Protein AF-A0AAV5SIA6-F1 (afdb_monomer_lite)

Radius of gyration: 24.52 Å; chains: 1; bounding box: 60×32×80 Å

Sequence (184 aa):
MIHGHAHYCIMLAVCFSFRYYVMLNQPPSIRFTIAAVIVIYLPTAIIFYLFSQTPIFDPAIAREILDPDGASHMFPSDVIVTGVVNIFDPYCFPGLIWICAPCVPCYMVIQFVGRLMYRSLAANISHMSDKTRSIHREILQGLICQACLPAFYSFGITLYIIRENIKQGSRETVCREKKFSNTF

Organism: NCBI:txid358040

Foldseek 3Di:
DLLVVLLVLQVLLVVLVQLLCVLVDPRDDPVVVVVVVCVSCVVSVVLVVLLVPPDWDDQVVLVVVVCPDPPPPPPDPPDRDTDDPDCPPPSNVVSVCSSPVRLVVSLVSLVVSLVVLVVSLVVCVPPDDPVVSVVSVVVSVVSVVVSVVSVVVVVVVVVVVVVVVVVVVVVVVVVVVVVVVVVD

Structure (mmCIF, N/CA/C/O backbone):
data_AF-A0AAV5SIA6-F1
#
_entry.id   AF-A0AAV5SIA6-F1
#
loop_
_atom_site.group_PDB
_atom_site.id
_atom_site.type_symbol
_atom_site.label_atom_id
_atom_site.label_alt_id
_atom_site.label_comp_id
_atom_site.label_asym_id
_atom_site.label_entity_id
_atom_site.label_seq_id
_atom_site.pdbx_PDB_ins_code
_atom_site.Cartn_x
_atom_site.Cartn_y
_atom_site.Cartn_z
_atom_site.occupancy
_atom_site.B_iso_or_equiv
_atom_site.auth_seq_id
_atom_site.auth_comp_id
_atom_site.auth_asym_id
_atom_site.auth_atom_id
_atom_site.pdbx_PDB_model_num
ATOM 1 N N . MET A 1 1 ? 13.355 2.106 -2.780 1.00 53.09 1 MET A N 1
ATOM 2 C CA . MET A 1 1 ? 12.402 2.908 -1.968 1.00 53.09 1 MET A CA 1
ATOM 3 C C . MET A 1 1 ? 10.921 2.616 -2.261 1.00 53.09 1 MET A C 1
ATOM 5 O O . MET A 1 1 ? 10.112 2.769 -1.357 1.00 53.09 1 MET A O 1
ATOM 9 N N . ILE A 1 2 ? 10.544 2.134 -3.456 1.00 65.00 2 ILE A N 1
ATOM 10 C CA . ILE A 1 2 ? 9.129 1.927 -3.844 1.00 65.00 2 ILE A CA 1
ATOM 11 C C . ILE A 1 2 ? 8.466 0.710 -3.149 1.00 65.00 2 ILE A C 1
ATOM 13 O O . ILE A 1 2 ? 7.281 0.756 -2.831 1.00 65.00 2 ILE A O 1
ATOM 17 N N . HIS A 1 3 ? 9.216 -0.346 -2.800 1.00 69.19 3 HIS A N 1
ATOM 18 C CA . HIS A 1 3 ? 8.679 -1.476 -2.013 1.00 69.19 3 HIS A CA 1
ATOM 19 C C . HIS A 1 3 ? 8.163 -1.089 -0.626 1.00 69.19 3 HIS A C 1
ATOM 21 O O . HIS A 1 3 ? 7.116 -1.576 -0.203 1.00 69.19 3 HIS A O 1
ATOM 27 N N . GLY A 1 4 ? 8.870 -0.191 0.069 1.00 73.06 4 GLY A N 1
ATOM 28 C CA . GLY A 1 4 ? 8.447 0.278 1.389 1.00 73.06 4 GLY A CA 1
ATOM 29 C C . GLY A 1 4 ? 7.090 0.981 1.336 1.00 73.06 4 GLY A C 1
ATOM 30 O O . GLY A 1 4 ? 6.285 0.834 2.249 1.00 73.06 4 GLY A O 1
ATOM 31 N N . HIS A 1 5 ? 6.799 1.667 0.230 1.00 77.00 5 HIS A N 1
ATOM 32 C CA . HIS A 1 5 ? 5.525 2.344 0.024 1.00 77.00 5 HIS A CA 1
ATOM 33 C C . HIS A 1 5 ? 4.352 1.363 -0.119 1.00 77.00 5 HIS A C 1
ATOM 35 O O . HIS A 1 5 ? 3.308 1.557 0.502 1.00 77.00 5 HIS A O 1
ATOM 41 N N . ALA A 1 6 ? 4.521 0.285 -0.890 1.00 81.31 6 ALA A N 1
ATOM 42 C CA . ALA A 1 6 ? 3.485 -0.739 -1.039 1.00 81.31 6 ALA A CA 1
ATOM 43 C C . ALA A 1 6 ? 3.185 -1.433 0.298 1.00 81.31 6 ALA A C 1
ATOM 45 O O . ALA A 1 6 ? 2.025 -1.548 0.697 1.00 81.31 6 ALA A O 1
ATOM 46 N N . HIS A 1 7 ? 4.233 -1.801 1.041 1.00 85.06 7 HIS A N 1
ATOM 47 C CA . HIS A 1 7 ? 4.083 -2.393 2.368 1.00 85.06 7 HIS A CA 1
ATOM 48 C C . HIS A 1 7 ? 3.411 -1.431 3.360 1.00 85.06 7 HIS A C 1
ATOM 50 O O . HIS A 1 7 ? 2.508 -1.827 4.097 1.00 85.06 7 HIS A O 1
ATOM 56 N N . TYR A 1 8 ? 3.781 -0.148 3.329 1.00 84.31 8 TYR A N 1
ATOM 57 C CA . TYR A 1 8 ? 3.132 0.892 4.124 1.00 84.31 8 TYR A CA 1
ATOM 58 C C . TYR A 1 8 ? 1.630 0.990 3.825 1.00 84.31 8 TYR A C 1
ATOM 60 O O . TYR A 1 8 ? 0.831 1.036 4.757 1.00 84.31 8 TYR A O 1
ATOM 68 N N . CYS A 1 9 ? 1.224 0.952 2.551 1.00 82.38 9 CYS A N 1
ATOM 69 C CA . CYS A 1 9 ? -0.189 1.013 2.164 1.00 82.38 9 CYS A CA 1
ATOM 70 C C . CYS A 1 9 ? -0.991 -0.190 2.685 1.00 82.38 9 CYS A C 1
ATOM 72 O O . CYS A 1 9 ? -2.104 -0.018 3.184 1.00 82.38 9 CYS A O 1
ATOM 74 N N . ILE A 1 10 ? -0.415 -1.393 2.617 1.00 87.50 10 ILE A N 1
ATOM 75 C CA . ILE A 1 10 ? -1.028 -2.617 3.153 1.00 87.50 10 ILE A CA 1
ATOM 76 C C . ILE A 1 10 ? -1.177 -2.511 4.674 1.00 87.50 10 ILE A C 1
ATOM 78 O O . ILE A 1 10 ? -2.266 -2.728 5.205 1.00 87.50 10 ILE A O 1
ATOM 82 N N . MET A 1 11 ? -0.111 -2.121 5.379 1.00 86.62 11 MET A N 1
ATOM 83 C CA . MET A 1 11 ? -0.133 -1.964 6.836 1.00 86.62 11 MET A CA 1
ATOM 84 C C . MET A 1 11 ? -1.131 -0.895 7.281 1.00 86.62 11 MET A C 1
ATOM 86 O O . MET A 1 11 ? -1.841 -1.094 8.267 1.00 86.62 11 MET A O 1
ATOM 90 N N . LEU A 1 12 ? -1.248 0.204 6.532 1.00 84.88 12 LEU A N 1
ATOM 91 C CA . LEU A 1 12 ? -2.255 1.229 6.778 1.00 84.88 12 LEU A CA 1
ATOM 92 C C . LEU A 1 12 ? -3.670 0.643 6.654 1.00 84.88 12 LEU A C 1
ATOM 94 O O . LEU A 1 12 ? -4.468 0.781 7.579 1.00 84.88 12 LEU A O 1
ATOM 98 N N . ALA A 1 13 ? -3.970 -0.066 5.560 1.00 86.19 13 ALA A N 1
ATOM 99 C CA . ALA A 1 13 ? -5.274 -0.696 5.337 1.00 86.19 13 ALA A CA 1
ATOM 100 C C . ALA A 1 13 ? -5.639 -1.696 6.449 1.00 86.19 13 ALA A C 1
ATOM 102 O O . ALA A 1 13 ? -6.773 -1.703 6.944 1.00 86.19 13 ALA A O 1
ATOM 103 N N . VAL A 1 14 ? -4.669 -2.495 6.898 1.00 87.69 14 VAL A N 1
ATOM 104 C CA . VAL A 1 14 ? -4.841 -3.427 8.019 1.00 87.69 14 VAL A CA 1
ATOM 105 C C . VAL A 1 14 ? -5.080 -2.675 9.326 1.00 87.69 14 VAL A C 1
ATOM 107 O O . VAL A 1 14 ? -5.981 -3.045 10.074 1.00 87.69 14 VAL A O 1
ATOM 110 N N . CYS A 1 15 ? -4.349 -1.592 9.596 1.00 84.62 15 CYS A N 1
ATOM 111 C CA . CYS A 1 15 ? -4.543 -0.783 10.801 1.00 84.62 15 CYS A CA 1
ATOM 112 C C . CYS A 1 15 ? -5.940 -0.153 10.858 1.00 84.62 15 CYS A C 1
ATOM 114 O O . CYS A 1 15 ? -6.574 -0.169 11.914 1.00 84.62 15 CYS A O 1
ATOM 116 N N . PHE A 1 16 ? -6.443 0.360 9.731 1.00 81.31 16 PHE A N 1
ATOM 117 C CA . PHE A 1 16 ? -7.819 0.850 9.617 1.00 81.31 16 PHE A CA 1
ATOM 118 C C . PHE A 1 16 ? -8.833 -0.260 9.900 1.00 81.31 16 PHE A C 1
ATOM 120 O O . PHE A 1 16 ? -9.742 -0.076 10.709 1.00 81.31 16 PHE A O 1
ATOM 127 N N . SER A 1 17 ? -8.645 -1.429 9.287 1.00 86.38 17 SER A N 1
ATOM 128 C CA . SER A 1 17 ? -9.535 -2.583 9.455 1.00 86.38 17 SER A CA 1
ATOM 129 C C . SER A 1 17 ? -9.546 -3.095 10.898 1.00 86.38 17 SER A C 1
ATOM 131 O O . SER A 1 17 ? -10.609 -3.328 11.471 1.00 86.38 17 SER A O 1
ATOM 133 N N . PHE A 1 18 ? -8.373 -3.193 11.525 1.00 85.75 18 PHE A N 1
ATOM 134 C CA . PHE A 1 18 ? -8.219 -3.590 12.922 1.00 85.75 18 PHE A CA 1
ATOM 135 C C . PHE A 1 18 ? -8.875 -2.589 13.878 1.00 85.75 18 PHE A C 1
ATOM 137 O O . PHE A 1 18 ? -9.586 -2.984 14.800 1.00 85.75 18 PHE A O 1
ATOM 144 N N . ARG A 1 19 ? -8.689 -1.283 13.654 1.00 82.06 19 ARG A N 1
ATOM 145 C CA . ARG A 1 19 ? -9.329 -0.247 14.480 1.00 82.06 19 ARG A CA 1
ATOM 146 C C . ARG A 1 19 ? -10.843 -0.267 14.349 1.00 82.06 19 ARG A C 1
ATOM 148 O O . ARG A 1 19 ? -11.527 -0.167 15.363 1.00 82.06 19 ARG A O 1
ATOM 155 N N . TYR A 1 20 ? -11.356 -0.434 13.134 1.00 82.38 20 TYR A N 1
ATOM 156 C CA . TYR A 1 20 ? -12.787 -0.604 12.917 1.00 82.38 20 TYR A CA 1
ATOM 157 C C . TYR A 1 20 ? -13.326 -1.843 13.645 1.00 82.38 20 TYR A C 1
ATOM 159 O O . TYR A 1 20 ? -14.355 -1.757 14.310 1.00 82.38 20 TYR A O 1
ATOM 167 N N . TYR A 1 21 ? -12.596 -2.962 13.605 1.00 84.88 21 TYR A N 1
ATOM 168 C CA . TYR A 1 21 ? -12.960 -4.176 14.334 1.00 84.88 21 TYR A CA 1
ATOM 169 C C . TYR A 1 21 ? -13.041 -3.946 15.850 1.00 84.88 21 TYR A C 1
ATOM 171 O O . TYR A 1 21 ? -14.042 -4.303 16.461 1.00 84.88 21 TYR A O 1
ATOM 179 N N . VAL A 1 22 ? -12.033 -3.306 16.453 1.00 82.19 22 VAL A N 1
ATOM 180 C CA . VAL A 1 22 ? -12.000 -3.018 17.903 1.00 82.19 22 VAL A CA 1
ATOM 181 C C . VAL A 1 22 ? -13.085 -2.021 18.330 1.00 82.19 22 VAL A C 1
ATOM 183 O O . VAL A 1 22 ? -13.516 -2.033 19.478 1.00 82.19 22 VAL A O 1
ATOM 186 N N . MET A 1 23 ? -13.555 -1.154 17.429 1.00 77.06 23 MET A N 1
ATOM 187 C CA . MET A 1 23 ? -14.679 -0.258 17.725 1.00 77.06 23 MET A CA 1
ATOM 188 C C . MET A 1 23 ? -16.031 -0.979 17.801 1.00 77.06 23 MET A C 1
ATOM 190 O O . MET A 1 23 ? -16.944 -0.464 18.442 1.00 77.06 23 MET A O 1
ATOM 194 N N . LEU A 1 24 ? -16.176 -2.129 17.138 1.00 78.69 24 LEU A N 1
ATOM 195 C CA . LEU A 1 24 ? -17.424 -2.898 17.103 1.00 78.69 24 LEU A CA 1
ATOM 196 C C . LEU A 1 24 ? -17.408 -4.111 18.036 1.00 78.69 24 LEU A C 1
ATOM 198 O O . LEU A 1 24 ? -18.447 -4.486 18.569 1.00 78.69 24 LEU A O 1
ATOM 202 N N . ASN A 1 25 ? -16.240 -4.719 18.228 1.00 79.31 25 ASN A N 1
ATOM 203 C CA . ASN A 1 25 ? -16.057 -5.973 18.948 1.00 79.31 25 ASN A CA 1
ATOM 204 C C . ASN A 1 25 ? -15.009 -5.824 20.055 1.00 79.31 25 ASN A C 1
ATOM 206 O O . ASN A 1 25 ? -14.169 -4.926 20.033 1.00 79.31 25 ASN A O 1
ATOM 210 N N . GLN A 1 26 ? -15.008 -6.760 21.005 1.00 78.06 26 GLN A N 1
ATOM 211 C CA . GLN A 1 26 ? -13.937 -6.849 21.998 1.00 78.06 26 GLN A CA 1
ATOM 212 C C . GLN A 1 26 ? -12.569 -7.074 21.321 1.00 78.06 26 GLN A C 1
ATOM 214 O O . GLN A 1 26 ? -12.496 -7.759 20.292 1.00 78.06 26 GLN A O 1
ATOM 219 N N . PRO A 1 27 ? -11.477 -6.504 21.871 1.00 77.75 27 PRO A N 1
ATOM 220 C CA . PRO A 1 27 ? -10.164 -6.575 21.247 1.00 77.75 27 PRO A CA 1
ATOM 221 C C . PRO A 1 27 ? -9.711 -8.035 21.105 1.00 77.75 27 PRO A C 1
ATOM 223 O O . PRO A 1 27 ? -9.831 -8.812 22.057 1.00 77.75 27 PRO A O 1
ATOM 226 N N . PRO A 1 28 ? -9.181 -8.430 19.933 1.00 81.69 28 PRO A N 1
ATOM 227 C CA . PRO A 1 28 ? -8.701 -9.787 19.736 1.00 81.69 28 PRO A CA 1
ATOM 228 C C . PRO A 1 28 ? -7.469 -10.044 20.612 1.00 81.69 28 PRO A C 1
ATOM 230 O O . PRO A 1 28 ? -6.748 -9.122 21.003 1.00 81.69 28 PRO A O 1
ATOM 233 N N . SER A 1 29 ? -7.209 -11.318 20.913 1.00 86.62 29 SER A N 1
ATOM 234 C CA . SER A 1 29 ? -6.054 -11.700 21.730 1.00 86.62 29 SER A CA 1
ATOM 235 C C . SER A 1 29 ? -4.731 -11.209 21.122 1.00 86.62 29 SER A C 1
ATOM 237 O O . SER A 1 29 ? -4.532 -11.256 19.907 1.00 86.62 29 SER A O 1
ATOM 239 N N . ILE A 1 30 ? -3.786 -10.800 21.976 1.00 85.81 30 ILE A N 1
ATOM 240 C CA . ILE A 1 30 ? -2.457 -10.318 21.553 1.00 85.81 30 ILE A CA 1
ATOM 241 C C . ILE A 1 30 ? -1.738 -11.340 20.662 1.00 85.81 30 ILE A C 1
ATOM 243 O O . ILE A 1 30 ? -1.106 -10.965 19.679 1.00 85.81 30 ILE A O 1
ATOM 247 N N . ARG A 1 31 ? -1.875 -12.637 20.965 1.00 88.38 31 ARG A N 1
ATOM 248 C CA . ARG A 1 31 ? -1.257 -13.721 20.185 1.00 88.38 31 ARG A CA 1
ATOM 249 C C . ARG A 1 31 ? -1.755 -13.737 18.741 1.00 88.38 31 ARG A C 1
ATOM 251 O O . ARG A 1 31 ? -0.950 -13.883 17.827 1.00 88.38 31 ARG A O 1
ATOM 258 N N . PHE A 1 32 ? -3.058 -13.540 18.542 1.00 88.50 32 PHE A N 1
ATOM 259 C CA . PHE A 1 32 ? -3.649 -13.465 17.209 1.00 88.50 32 PHE A CA 1
ATOM 260 C C . PHE A 1 32 ? -3.149 -12.237 16.442 1.00 88.50 32 PHE A C 1
ATOM 262 O O . PHE A 1 32 ? -2.764 -12.354 15.283 1.00 88.50 32 PHE A O 1
ATOM 269 N N . THR A 1 33 ? -3.075 -11.078 17.101 1.00 87.44 33 THR A N 1
ATOM 270 C CA . THR A 1 33 ? -2.556 -9.849 16.484 1.00 87.44 33 THR A CA 1
ATOM 271 C C . THR A 1 33 ? -1.094 -9.998 16.062 1.00 87.44 33 THR A C 1
ATOM 273 O O . THR A 1 33 ? -0.743 -9.629 14.945 1.00 87.44 33 THR A O 1
ATOM 276 N N . ILE A 1 34 ? -0.244 -10.587 16.911 1.00 89.38 34 ILE A N 1
ATOM 277 C CA . ILE A 1 34 ? 1.165 -10.851 16.579 1.00 89.38 34 ILE A CA 1
ATOM 278 C C . ILE A 1 34 ? 1.266 -11.809 15.389 1.00 89.38 34 ILE A C 1
ATOM 280 O O . ILE A 1 34 ? 2.000 -11.529 14.442 1.00 89.38 34 ILE A O 1
ATOM 284 N N . ALA A 1 35 ? 0.501 -12.904 15.399 1.00 91.69 35 ALA A N 1
ATOM 285 C CA . ALA A 1 35 ? 0.477 -13.852 14.289 1.00 91.69 35 ALA A CA 1
ATOM 286 C C . ALA A 1 35 ? 0.044 -13.179 12.975 1.00 91.69 35 ALA A C 1
ATOM 288 O O . ALA A 1 35 ? 0.694 -13.368 11.949 1.00 91.69 35 ALA A O 1
ATOM 289 N N . ALA A 1 36 ? -0.993 -12.336 13.008 1.00 88.88 36 ALA A N 1
ATOM 290 C CA . ALA A 1 36 ? -1.457 -11.593 11.839 1.00 88.88 36 ALA A CA 1
ATOM 291 C C . ALA A 1 36 ? -0.372 -10.658 11.279 1.00 88.88 36 ALA A C 1
ATOM 293 O O . ALA A 1 36 ? -0.138 -10.646 10.072 1.00 88.88 36 ALA A O 1
ATOM 294 N N . 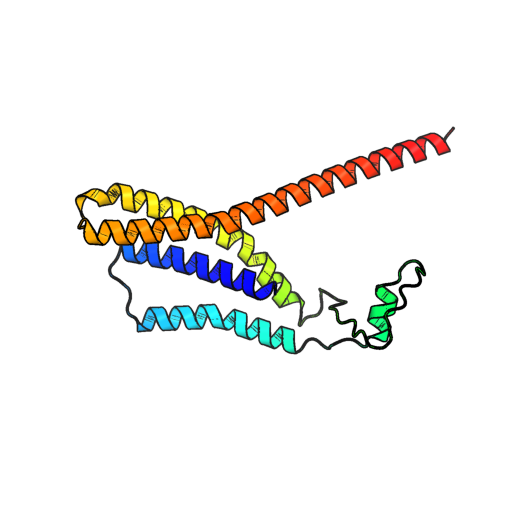VAL A 1 37 ? 0.335 -9.919 12.141 1.00 89.12 37 VAL A N 1
ATOM 295 C CA . VAL A 1 37 ? 1.429 -9.028 11.719 1.00 89.12 37 VAL A CA 1
ATOM 296 C C . VAL A 1 37 ? 2.568 -9.814 11.069 1.00 89.12 37 VAL A C 1
ATOM 298 O O . VAL A 1 37 ? 3.056 -9.407 10.017 1.00 89.12 37 VAL A O 1
ATOM 301 N N . ILE A 1 38 ? 2.958 -10.955 11.646 1.00 91.38 38 ILE A N 1
ATOM 302 C CA . ILE A 1 38 ? 4.000 -11.822 11.074 1.00 91.38 38 ILE A CA 1
ATOM 303 C C . ILE A 1 38 ? 3.591 -12.297 9.677 1.00 91.38 38 ILE A C 1
ATOM 305 O O . ILE A 1 38 ? 4.380 -12.192 8.740 1.00 91.38 38 ILE A O 1
ATOM 309 N N . VAL A 1 39 ? 2.348 -12.760 9.519 1.00 91.25 39 VAL A N 1
ATOM 310 C CA . VAL A 1 39 ? 1.815 -13.226 8.229 1.00 91.25 39 VAL A CA 1
ATOM 311 C C . VAL A 1 39 ? 1.822 -12.112 7.179 1.00 91.25 39 VAL A C 1
ATOM 313 O O . VAL A 1 39 ? 2.174 -12.365 6.031 1.00 91.25 39 VAL A O 1
ATOM 316 N N . ILE A 1 40 ? 1.494 -10.875 7.560 1.00 89.38 40 ILE A N 1
ATOM 317 C CA . ILE A 1 40 ? 1.497 -9.718 6.647 1.00 89.38 40 ILE A CA 1
ATOM 318 C C . ILE A 1 40 ? 2.923 -9.305 6.245 1.00 89.38 40 ILE A C 1
ATOM 320 O O . ILE A 1 40 ? 3.148 -8.873 5.113 1.00 89.38 40 ILE A O 1
ATOM 324 N N . TYR A 1 41 ? 3.900 -9.451 7.141 1.00 88.06 41 TYR A N 1
ATOM 325 C CA . TYR A 1 41 ? 5.303 -9.119 6.867 1.00 88.06 41 TYR A CA 1
ATOM 326 C C . TYR A 1 41 ? 6.021 -10.149 5.994 1.00 88.06 41 TYR A C 1
ATOM 328 O O . TYR A 1 41 ? 6.878 -9.785 5.185 1.00 88.06 41 TYR A O 1
ATOM 336 N N . LEU A 1 42 ? 5.654 -11.423 6.129 1.00 89.44 42 LEU A N 1
ATOM 337 C CA . LEU A 1 42 ? 6.263 -12.555 5.433 1.00 89.44 42 LEU A CA 1
ATOM 338 C C . LEU A 1 42 ? 6.403 -12.349 3.908 1.00 89.44 42 LEU A C 1
ATOM 340 O O . LEU A 1 42 ? 7.523 -12.470 3.406 1.00 89.44 42 LEU A O 1
ATOM 344 N N . PRO A 1 43 ? 5.359 -11.963 3.148 1.00 87.19 43 PRO A N 1
ATOM 345 C CA . PRO A 1 43 ? 5.498 -11.765 1.706 1.00 87.19 43 PRO A CA 1
ATOM 346 C C . PRO A 1 43 ? 6.461 -10.627 1.351 1.00 87.19 43 PRO A C 1
ATOM 348 O O . PRO A 1 43 ? 7.185 -10.720 0.367 1.00 87.19 43 PRO A O 1
ATOM 351 N N . THR A 1 44 ? 6.545 -9.578 2.172 1.00 86.38 44 THR A N 1
ATOM 352 C CA . THR A 1 44 ? 7.500 -8.484 1.930 1.00 86.38 44 THR A CA 1
ATOM 353 C C . THR A 1 44 ? 8.941 -8.936 2.163 1.00 86.38 44 THR A C 1
ATOM 355 O O . THR A 1 44 ? 9.826 -8.540 1.408 1.00 86.38 44 THR A O 1
ATOM 358 N N . ALA A 1 45 ? 9.176 -9.817 3.139 1.00 87.06 45 ALA A N 1
ATOM 359 C CA . ALA A 1 45 ? 10.484 -10.431 3.349 1.00 87.06 45 ALA A CA 1
ATOM 360 C C . ALA A 1 45 ? 10.890 -11.348 2.181 1.00 87.06 45 ALA A C 1
ATOM 362 O O . ALA A 1 45 ? 12.026 -11.268 1.717 1.00 87.06 45 ALA A O 1
ATOM 363 N N . ILE A 1 46 ? 9.960 -12.160 1.659 1.00 87.94 46 ILE A N 1
ATOM 364 C CA . ILE A 1 46 ? 10.204 -13.016 0.483 1.00 87.94 46 ILE A CA 1
ATOM 365 C C . ILE A 1 46 ? 10.580 -12.164 -0.728 1.00 87.94 46 ILE A C 1
ATOM 367 O O . ILE A 1 46 ? 11.578 -12.429 -1.389 1.00 87.94 46 ILE A O 1
ATOM 371 N N . ILE A 1 47 ? 9.801 -11.122 -1.007 1.00 85.69 47 ILE A N 1
ATOM 372 C CA . ILE A 1 47 ? 10.038 -10.243 -2.150 1.00 85.69 47 ILE A CA 1
ATOM 373 C C . ILE A 1 47 ? 11.383 -9.513 -2.017 1.00 85.69 47 ILE A C 1
ATOM 375 O O . ILE A 1 47 ? 12.123 -9.410 -2.992 1.00 85.69 47 ILE A O 1
ATOM 379 N N . PHE A 1 48 ? 11.744 -9.060 -0.813 1.00 83.75 48 PHE A N 1
ATOM 380 C CA . PHE A 1 48 ? 13.051 -8.449 -0.565 1.00 83.75 48 PHE A CA 1
ATOM 381 C C . PHE A 1 48 ? 14.203 -9.433 -0.801 1.00 83.75 48 PHE A C 1
ATOM 383 O O . PHE A 1 48 ? 15.208 -9.075 -1.413 1.00 83.75 48 PHE A O 1
ATOM 390 N N . TYR A 1 49 ? 14.042 -10.682 -0.361 1.00 85.81 49 TYR A N 1
ATOM 391 C CA . TYR A 1 49 ? 15.015 -11.738 -0.616 1.00 85.81 49 TYR A CA 1
ATOM 392 C C . TYR A 1 49 ? 15.176 -12.011 -2.116 1.00 85.81 49 TYR A C 1
ATOM 394 O O . TYR A 1 49 ? 16.303 -12.013 -2.603 1.00 85.81 49 TYR A O 1
ATOM 402 N N . LEU A 1 50 ? 14.070 -12.165 -2.854 1.00 83.81 50 LEU A N 1
ATOM 403 C CA . LEU A 1 50 ? 14.088 -12.376 -4.305 1.00 83.81 50 LEU A CA 1
ATOM 404 C C . LEU A 1 50 ? 14.764 -11.216 -5.038 1.00 83.81 50 LEU A C 1
ATOM 406 O O . LEU A 1 50 ? 15.611 -11.448 -5.894 1.00 83.81 50 LEU A O 1
ATOM 410 N N . PHE A 1 51 ? 14.457 -9.978 -4.651 1.00 78.06 51 PHE A N 1
ATOM 411 C CA . PHE A 1 51 ? 15.074 -8.796 -5.245 1.00 78.06 51 PHE A CA 1
ATOM 412 C C . PHE A 1 51 ? 16.587 -8.739 -4.986 1.00 78.06 51 PHE A C 1
ATOM 414 O O . PHE A 1 51 ? 17.341 -8.374 -5.882 1.00 78.06 51 PHE A O 1
ATOM 421 N N . SER A 1 52 ? 17.042 -9.159 -3.800 1.00 79.94 52 SER A N 1
ATOM 422 C CA . SER A 1 52 ? 18.469 -9.252 -3.452 1.00 79.94 52 SER A CA 1
ATOM 423 C C . SER A 1 52 ? 19.244 -10.245 -4.334 1.00 79.94 52 SER A C 1
ATOM 425 O O . SER A 1 52 ? 20.447 -10.096 -4.516 1.00 79.94 52 SER A O 1
ATOM 427 N N . GLN A 1 53 ? 18.563 -11.238 -4.919 1.00 81.12 53 GLN A N 1
ATOM 428 C CA . GLN A 1 53 ? 19.177 -12.187 -5.856 1.00 81.12 53 GLN A CA 1
ATOM 429 C C . GLN A 1 53 ? 19.291 -11.642 -7.289 1.00 81.12 53 GLN A C 1
ATOM 431 O O . GLN A 1 53 ? 19.813 -12.334 -8.161 1.00 81.12 53 GLN A O 1
ATOM 436 N N . THR A 1 54 ? 18.803 -10.426 -7.562 1.00 72.50 54 THR A N 1
ATOM 437 C CA . THR A 1 54 ? 18.887 -9.836 -8.903 1.00 72.50 54 THR A CA 1
ATOM 438 C C . THR A 1 54 ? 20.352 -9.518 -9.221 1.00 72.50 54 THR A C 1
ATOM 440 O O . THR A 1 54 ? 20.974 -8.757 -8.473 1.00 72.50 54 THR A O 1
ATOM 443 N N . PRO A 1 55 ? 20.930 -10.072 -10.303 1.00 67.75 55 PRO A N 1
ATOM 444 C CA . PRO A 1 55 ? 22.319 -9.813 -10.650 1.00 67.75 55 PRO A CA 1
ATOM 445 C C . PRO A 1 55 ? 22.518 -8.322 -10.949 1.00 67.75 55 PRO A C 1
ATOM 447 O O . PRO A 1 55 ? 21.808 -7.734 -11.765 1.00 67.75 55 PRO A O 1
ATOM 450 N N . ILE A 1 56 ? 23.490 -7.706 -10.274 1.00 64.50 56 ILE A N 1
ATOM 451 C CA . ILE A 1 56 ? 23.922 -6.338 -10.569 1.00 64.50 56 ILE A CA 1
ATOM 452 C C . ILE A 1 56 ? 24.665 -6.397 -11.907 1.00 64.50 56 ILE A C 1
ATOM 454 O O . ILE A 1 56 ? 25.706 -7.045 -12.005 1.00 64.50 56 ILE A O 1
ATOM 458 N N . PHE A 1 57 ? 24.093 -5.785 -12.944 1.00 65.19 57 PHE A N 1
ATOM 459 C CA . PHE A 1 57 ? 24.668 -5.802 -14.290 1.00 65.19 57 PHE A CA 1
ATOM 460 C C . PHE A 1 57 ? 25.982 -5.012 -14.372 1.00 65.19 57 PHE A C 1
ATOM 462 O O . PHE A 1 57 ? 26.179 -4.036 -13.645 1.00 65.19 57 PHE A O 1
ATOM 469 N N . ASP A 1 58 ? 26.858 -5.437 -15.288 1.00 61.62 58 ASP A N 1
ATOM 470 C CA . ASP A 1 58 ? 28.133 -4.782 -15.590 1.00 61.62 58 ASP A CA 1
ATOM 471 C C . ASP A 1 58 ? 27.886 -3.319 -16.027 1.00 61.62 58 ASP A C 1
ATOM 473 O O . ASP A 1 58 ? 27.086 -3.083 -16.945 1.00 61.62 58 ASP A O 1
ATOM 477 N N . PRO A 1 59 ? 28.536 -2.320 -15.396 1.00 61.75 59 PRO A N 1
ATOM 478 C CA . PRO A 1 59 ? 28.376 -0.902 -15.729 1.00 61.75 59 PRO A CA 1
ATOM 479 C C . PRO A 1 59 ? 28.619 -0.568 -17.210 1.00 61.75 59 PRO A C 1
ATOM 481 O O . PRO A 1 59 ? 28.151 0.476 -17.668 1.00 61.75 59 PRO A O 1
ATOM 484 N N . ALA A 1 60 ? 29.313 -1.423 -17.970 1.00 61.75 60 ALA A N 1
ATOM 485 C CA . ALA A 1 60 ? 29.532 -1.240 -19.406 1.00 61.75 60 ALA A CA 1
ATOM 486 C C . ALA A 1 60 ? 28.229 -1.278 -20.231 1.00 61.75 60 ALA A C 1
ATOM 488 O O . ALA A 1 60 ? 27.996 -0.392 -21.050 1.00 61.75 60 ALA A O 1
ATOM 489 N N . ILE A 1 61 ? 27.346 -2.246 -19.967 1.00 64.12 61 ILE A N 1
ATOM 490 C CA . ILE A 1 61 ? 26.086 -2.431 -20.714 1.00 64.12 61 ILE A CA 1
ATOM 491 C C . ILE A 1 61 ? 25.057 -1.370 -20.304 1.00 64.12 61 ILE A C 1
ATOM 493 O O . ILE A 1 61 ? 24.306 -0.855 -21.130 1.00 64.12 61 ILE A O 1
ATOM 497 N N . ALA A 1 62 ? 25.042 -0.989 -19.024 1.00 63.94 62 ALA A N 1
ATOM 498 C CA . ALA A 1 62 ? 24.166 0.075 -18.539 1.00 63.94 62 ALA A CA 1
ATOM 499 C C . ALA A 1 62 ? 24.464 1.420 -19.228 1.00 63.94 62 ALA A C 1
ATOM 501 O O . ALA A 1 62 ? 23.536 2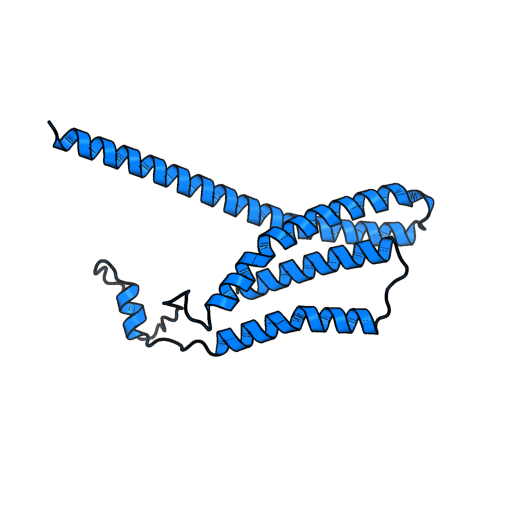.161 -19.547 1.00 63.94 62 ALA A O 1
ATOM 502 N N . ARG A 1 63 ? 25.744 1.719 -19.495 1.00 63.72 63 ARG A N 1
ATOM 503 C CA . ARG A 1 63 ? 26.172 2.936 -20.204 1.00 63.72 63 ARG A CA 1
ATOM 504 C C . ARG A 1 63 ? 25.733 2.950 -21.668 1.00 63.72 63 ARG A C 1
ATOM 506 O O . ARG A 1 63 ? 25.322 4.001 -22.140 1.00 63.72 63 ARG A O 1
ATOM 513 N N . GLU A 1 64 ? 25.759 1.803 -22.344 1.00 64.94 64 GLU A N 1
ATOM 514 C CA . GLU A 1 64 ? 25.304 1.668 -23.736 1.00 64.94 64 GLU A CA 1
ATOM 515 C C . GLU A 1 64 ? 23.798 1.945 -23.884 1.00 64.94 64 GLU A C 1
ATOM 517 O O . GLU A 1 64 ? 23.370 2.626 -24.807 1.00 64.94 64 GLU A O 1
ATOM 522 N N . ILE A 1 65 ? 22.986 1.491 -22.927 1.00 66.88 65 ILE A N 1
ATOM 523 C CA . ILE A 1 65 ? 21.526 1.696 -22.941 1.00 66.88 65 ILE A CA 1
ATOM 524 C C . ILE A 1 65 ? 21.140 3.147 -22.604 1.00 66.88 65 ILE A C 1
ATOM 526 O O . ILE A 1 65 ? 20.090 3.631 -23.030 1.00 66.88 65 ILE A O 1
ATOM 530 N N . LEU A 1 66 ? 21.971 3.846 -21.829 1.00 65.94 66 LEU A N 1
ATOM 531 C CA . LEU A 1 66 ? 21.745 5.231 -21.407 1.00 65.94 66 LEU A CA 1
ATOM 532 C C . LEU A 1 66 ? 22.186 6.282 -22.439 1.00 65.94 66 LEU A C 1
ATOM 534 O O . LEU A 1 66 ? 21.828 7.446 -22.260 1.00 65.94 66 LEU A O 1
ATOM 538 N N . ASP A 1 67 ? 22.898 5.901 -23.507 1.00 63.78 67 ASP A N 1
ATOM 539 C CA . ASP A 1 67 ? 23.325 6.811 -24.582 1.00 63.78 67 ASP A CA 1
ATOM 540 C C . ASP A 1 67 ? 22.686 6.457 -25.943 1.00 63.78 67 ASP A C 1
ATOM 542 O O . ASP A 1 67 ? 23.336 5.879 -26.814 1.00 63.78 67 ASP A O 1
ATOM 546 N N . PRO A 1 68 ? 21.398 6.783 -26.157 1.00 56.81 68 PRO A N 1
ATOM 547 C CA . PRO A 1 68 ? 20.720 6.462 -27.411 1.00 56.81 68 PRO A CA 1
ATOM 5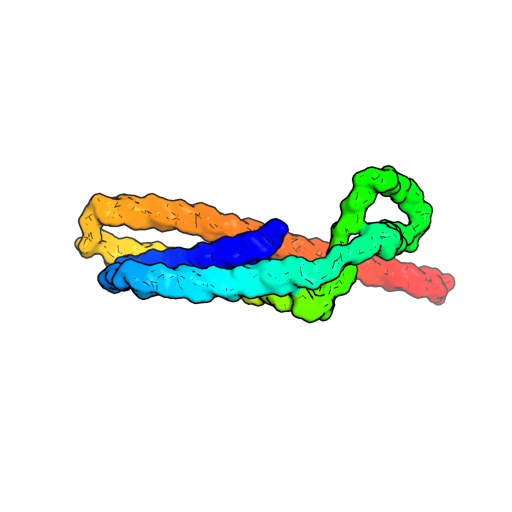48 C C . PRO A 1 68 ? 21.098 7.366 -28.603 1.0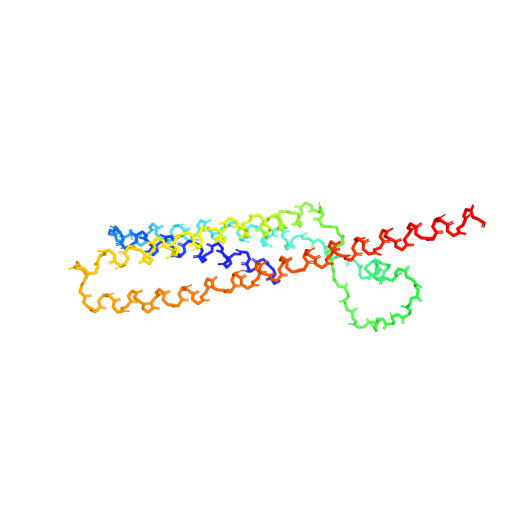0 56.81 68 PRO A C 1
ATOM 550 O O . PRO A 1 68 ? 20.750 7.008 -29.723 1.00 56.81 68 PRO A O 1
ATOM 553 N N . ASP A 1 69 ? 21.794 8.497 -28.401 1.00 55.72 69 ASP A N 1
ATOM 554 C CA . ASP A 1 69 ? 22.044 9.515 -29.450 1.00 55.72 69 ASP A CA 1
ATOM 555 C C . ASP A 1 69 ? 23.513 10.001 -29.554 1.00 55.72 69 ASP A C 1
ATOM 557 O O . ASP A 1 69 ? 23.808 10.926 -30.314 1.00 55.72 69 ASP A O 1
ATOM 561 N N . GLY A 1 70 ? 24.466 9.415 -28.820 1.00 51.09 70 GLY A N 1
ATOM 562 C CA . GLY A 1 70 ? 25.867 9.865 -28.835 1.00 51.09 70 GLY A CA 1
ATOM 563 C C . GLY A 1 70 ? 26.062 11.242 -28.193 1.00 51.09 70 GLY A C 1
ATOM 564 O O . GLY A 1 70 ? 27.001 11.976 -28.520 1.00 51.09 70 GLY A O 1
ATOM 565 N N . ALA A 1 71 ? 25.164 11.627 -27.284 1.00 48.50 71 ALA A N 1
ATOM 566 C CA . ALA A 1 71 ? 25.329 12.834 -26.498 1.00 48.50 71 ALA A CA 1
ATOM 567 C C . ALA A 1 71 ? 26.296 12.494 -25.372 1.00 48.50 71 ALA A C 1
ATOM 569 O O . ALA A 1 71 ? 25.882 11.936 -24.361 1.00 48.50 71 ALA A O 1
ATOM 570 N N . SER A 1 72 ? 27.566 12.845 -25.579 1.00 48.09 72 SER A N 1
ATOM 571 C CA . SER A 1 72 ? 28.733 12.709 -24.701 1.00 48.09 72 SER A CA 1
ATOM 572 C C . SER A 1 72 ? 28.491 13.106 -23.234 1.00 48.09 72 SER A C 1
ATOM 574 O O . SER A 1 72 ? 29.046 14.085 -22.730 1.00 48.09 72 SER A O 1
ATOM 576 N N . HIS A 1 73 ? 27.682 12.341 -22.514 1.00 51.31 73 HIS A N 1
ATOM 577 C CA . HIS A 1 73 ? 27.625 12.354 -21.069 1.00 51.31 73 HIS A CA 1
ATOM 578 C C . HIS A 1 73 ? 28.844 11.553 -20.639 1.00 51.31 73 HIS A C 1
ATOM 580 O O . HIS A 1 73 ? 28.797 10.332 -20.510 1.00 51.31 73 HIS A O 1
ATOM 586 N N . MET A 1 74 ? 29.980 12.239 -20.492 1.00 50.75 74 MET A N 1
ATOM 587 C CA . MET A 1 74 ? 31.127 11.682 -19.787 1.00 50.75 74 MET A CA 1
ATOM 588 C C . MET A 1 74 ? 30.674 11.412 -18.352 1.00 50.75 74 MET A C 1
ATOM 590 O O . MET A 1 74 ? 30.785 12.279 -17.492 1.00 50.75 74 MET A O 1
ATOM 594 N N . PHE A 1 75 ? 30.110 10.229 -18.100 1.00 57.38 75 PHE A N 1
ATOM 595 C CA . PHE A 1 75 ? 29.997 9.697 -16.753 1.00 57.38 75 PHE A CA 1
ATOM 596 C C . PHE A 1 75 ? 31.437 9.543 -16.268 1.00 57.38 75 PHE A C 1
ATOM 598 O O . PHE A 1 75 ? 32.178 8.748 -16.861 1.00 57.38 75 PHE A O 1
ATOM 605 N N . PRO A 1 76 ? 31.883 10.326 -15.275 1.00 59.41 76 PRO A N 1
ATOM 606 C CA . PRO A 1 76 ? 33.243 10.186 -14.801 1.00 59.41 76 PRO A CA 1
ATOM 607 C C . PRO A 1 76 ? 33.432 8.751 -14.278 1.00 59.41 76 PRO A C 1
ATOM 609 O O . PRO A 1 76 ? 32.482 8.080 -13.856 1.00 59.41 76 PRO A O 1
ATOM 612 N N . SER A 1 77 ? 34.643 8.213 -14.440 1.00 59.06 77 SER A N 1
ATOM 613 C CA . SER A 1 77 ? 34.954 6.788 -14.229 1.00 59.06 77 SER A CA 1
ATOM 614 C C . SER A 1 77 ? 34.695 6.292 -12.799 1.00 59.06 77 SER A C 1
ATOM 616 O O . SER A 1 77 ? 34.771 5.094 -12.545 1.00 59.06 77 SER A O 1
ATOM 618 N N . ASP A 1 78 ? 34.383 7.203 -11.883 1.00 59.41 78 ASP A N 1
ATOM 619 C CA . ASP A 1 78 ? 34.025 6.999 -10.484 1.00 59.41 78 ASP A CA 1
ATOM 620 C C . ASP A 1 78 ? 32.513 6.817 -10.242 1.00 59.41 78 ASP A C 1
ATOM 622 O O . ASP A 1 78 ? 32.112 6.461 -9.133 1.00 59.41 78 ASP A O 1
ATOM 626 N N . VAL A 1 79 ? 31.657 7.003 -11.254 1.00 59.34 79 VAL A N 1
ATOM 627 C CA . VAL A 1 79 ? 30.201 6.853 -11.108 1.00 59.34 79 VAL A CA 1
ATOM 628 C C . VAL A 1 79 ? 29.757 5.444 -11.493 1.00 59.34 79 VAL A C 1
ATOM 630 O O . VAL A 1 79 ? 29.788 5.039 -12.662 1.00 59.34 79 VAL A O 1
ATOM 633 N N . ILE A 1 80 ? 29.288 4.704 -10.486 1.00 59.09 80 ILE A N 1
ATOM 634 C CA . ILE A 1 80 ? 28.665 3.391 -10.656 1.00 59.09 80 ILE A CA 1
ATOM 635 C C . ILE A 1 80 ? 27.220 3.602 -11.112 1.00 59.09 80 ILE A C 1
ATOM 637 O O . ILE A 1 80 ? 26.344 3.984 -10.334 1.00 59.09 80 ILE A O 1
ATOM 641 N N . VAL A 1 81 ? 26.970 3.340 -12.390 1.00 58.91 81 VAL A N 1
ATOM 642 C CA . VAL A 1 81 ? 25.620 3.307 -12.949 1.00 58.91 81 VAL A CA 1
ATOM 643 C C . VAL A 1 81 ? 25.055 1.914 -12.697 1.00 58.91 81 VAL A C 1
ATOM 645 O O . VAL A 1 81 ? 25.513 0.938 -13.283 1.00 58.91 81 VAL A O 1
ATOM 648 N N . THR A 1 82 ? 24.080 1.820 -11.794 1.00 60.69 82 THR A N 1
ATOM 649 C CA . THR A 1 82 ? 23.367 0.571 -11.490 1.00 60.69 82 THR A CA 1
ATOM 650 C C . THR A 1 82 ? 21.904 0.719 -11.884 1.00 60.69 82 THR A C 1
ATOM 652 O O . THR A 1 82 ? 21.316 1.790 -11.725 1.00 60.69 82 THR A O 1
ATOM 655 N N . GLY A 1 83 ? 21.304 -0.342 -12.414 1.00 61.69 83 GLY A N 1
ATOM 656 C CA . GLY A 1 83 ? 19.916 -0.311 -12.853 1.00 61.69 83 GLY A CA 1
ATOM 657 C C . GLY A 1 83 ? 19.377 -1.697 -13.168 1.00 61.69 83 GLY A C 1
ATOM 658 O O . GLY A 1 83 ? 20.135 -2.629 -13.429 1.00 61.69 83 GLY A O 1
ATOM 659 N N . VAL A 1 84 ? 18.051 -1.819 -13.134 1.00 64.44 84 VAL A N 1
ATOM 660 C CA . VAL A 1 84 ? 17.346 -3.014 -13.603 1.00 64.44 84 VAL A CA 1
ATOM 661 C C . VAL A 1 84 ? 17.011 -2.794 -15.071 1.00 64.44 84 VAL A C 1
ATOM 663 O O . VAL A 1 84 ? 16.181 -1.947 -15.394 1.00 64.44 84 VAL A O 1
ATOM 666 N N . VAL A 1 85 ? 17.683 -3.531 -15.952 1.00 61.50 85 VAL A N 1
ATOM 667 C CA . VAL A 1 85 ? 17.517 -3.391 -17.405 1.00 61.50 85 VAL A CA 1
ATOM 668 C C . VAL A 1 85 ? 16.278 -4.143 -17.888 1.00 61.50 85 VAL A C 1
ATOM 670 O O . VAL A 1 85 ? 15.546 -3.652 -18.745 1.00 61.50 85 VAL A O 1
ATOM 673 N N . ASN A 1 86 ? 16.008 -5.315 -17.304 1.00 67.88 86 ASN A N 1
ATOM 674 C CA . ASN A 1 86 ? 14.874 -6.143 -17.678 1.00 67.88 86 ASN A CA 1
ATOM 675 C C . ASN A 1 86 ? 13.866 -6.260 -16.532 1.00 67.88 86 ASN A C 1
ATOM 677 O O . ASN A 1 86 ? 14.039 -6.988 -15.558 1.00 67.88 86 ASN A O 1
ATOM 681 N N . ILE A 1 87 ? 12.762 -5.535 -16.675 1.00 70.50 87 ILE A N 1
ATOM 682 C CA . ILE A 1 87 ? 11.675 -5.513 -15.691 1.00 70.50 87 ILE A CA 1
ATOM 683 C C . ILE A 1 87 ? 10.952 -6.877 -15.623 1.00 70.50 87 ILE A C 1
ATOM 685 O O . ILE A 1 87 ? 10.303 -7.188 -14.622 1.00 70.50 87 ILE A O 1
ATOM 689 N N . PHE A 1 88 ? 11.087 -7.706 -16.663 1.00 73.94 88 PHE A N 1
ATOM 690 C CA . PHE A 1 88 ? 10.489 -9.039 -16.748 1.00 73.94 88 PHE A CA 1
ATOM 691 C C . PHE A 1 88 ? 11.376 -10.154 -16.186 1.00 73.94 88 PHE A C 1
ATOM 693 O O . PHE A 1 88 ? 10.991 -11.321 -16.269 1.00 73.94 88 PHE A O 1
ATOM 700 N N . ASP A 1 89 ? 12.531 -9.831 -15.595 1.00 77.62 89 ASP A N 1
ATOM 701 C CA . ASP A 1 89 ? 13.346 -10.845 -14.931 1.00 77.62 89 ASP A CA 1
ATOM 702 C C . ASP A 1 89 ? 12.552 -11.540 -13.814 1.00 77.62 89 ASP A C 1
ATOM 704 O O . ASP A 1 89 ? 11.860 -10.870 -13.038 1.00 77.62 89 ASP A O 1
ATOM 708 N N . PRO A 1 90 ? 12.676 -12.871 -13.663 1.00 78.50 90 PRO A N 1
ATOM 709 C CA . PRO A 1 90 ? 11.889 -13.645 -12.702 1.00 78.50 90 PRO A CA 1
ATOM 710 C C . PRO A 1 90 ? 12.111 -13.216 -11.243 1.00 78.50 90 PRO A C 1
ATOM 712 O O . PRO A 1 90 ? 11.258 -13.464 -10.394 1.00 78.50 90 PRO A O 1
ATOM 715 N N . TYR A 1 91 ? 13.223 -12.538 -10.950 1.00 79.75 91 TYR A N 1
ATOM 716 C CA . TYR A 1 91 ? 13.540 -11.985 -9.631 1.00 79.75 91 TYR A CA 1
ATOM 717 C C . TYR A 1 91 ? 12.936 -10.590 -9.398 1.00 79.75 91 TYR A C 1
ATOM 719 O O . TYR A 1 91 ? 12.556 -10.259 -8.274 1.00 79.75 91 TYR A O 1
ATOM 727 N N . CYS A 1 92 ? 12.790 -9.782 -10.454 1.00 75.00 92 CYS A N 1
ATOM 728 C CA . CYS A 1 92 ? 12.266 -8.415 -10.375 1.00 75.00 92 CYS A CA 1
ATOM 729 C C . CYS A 1 92 ? 10.743 -8.356 -10.574 1.00 75.00 92 CYS A C 1
ATOM 731 O O . CYS A 1 92 ? 10.043 -7.581 -9.914 1.00 75.00 92 CYS A O 1
ATOM 733 N N . PHE A 1 93 ? 10.210 -9.200 -11.454 1.00 81.44 93 PHE A N 1
ATOM 734 C CA . PHE A 1 93 ? 8.805 -9.203 -11.847 1.00 81.44 93 PHE A CA 1
ATOM 735 C C . PHE A 1 93 ? 7.826 -9.419 -10.673 1.00 81.44 93 PHE A C 1
ATOM 737 O O . PHE A 1 93 ? 6.863 -8.651 -10.559 1.00 81.44 93 PHE A O 1
ATOM 744 N N . PRO A 1 94 ? 8.064 -10.357 -9.729 1.00 82.94 94 PRO A N 1
ATOM 745 C CA . PRO A 1 94 ? 7.215 -10.499 -8.545 1.00 82.94 94 PRO A CA 1
ATOM 746 C C . PRO A 1 94 ? 7.194 -9.235 -7.681 1.00 82.94 94 PRO A C 1
ATOM 748 O O . PRO A 1 94 ? 6.145 -8.859 -7.158 1.00 82.94 94 PRO A O 1
ATOM 751 N N . GLY A 1 95 ? 8.333 -8.545 -7.565 1.00 80.62 95 GLY A N 1
ATOM 752 C CA . GLY A 1 95 ? 8.428 -7.276 -6.851 1.00 80.62 95 GLY A CA 1
ATOM 753 C C . GLY A 1 95 ? 7.598 -6.176 -7.513 1.00 80.62 95 GLY A C 1
ATOM 754 O O . GLY A 1 95 ? 6.908 -5.422 -6.824 1.00 80.62 95 GLY A O 1
ATOM 755 N N . LEU A 1 96 ? 7.608 -6.099 -8.845 1.00 80.94 96 LEU A N 1
ATOM 756 C CA . LEU A 1 96 ? 6.788 -5.140 -9.584 1.00 80.94 96 LEU A CA 1
ATOM 757 C C . LEU A 1 96 ? 5.294 -5.375 -9.341 1.00 80.94 96 LEU A C 1
ATOM 759 O O . LEU A 1 96 ? 4.569 -4.442 -8.993 1.00 80.94 96 LEU A O 1
ATOM 763 N N . ILE A 1 97 ? 4.842 -6.627 -9.458 1.00 83.94 97 ILE A N 1
ATOM 764 C CA . ILE A 1 97 ? 3.451 -6.994 -9.165 1.00 83.94 97 ILE A CA 1
ATOM 765 C C . ILE A 1 97 ? 3.108 -6.635 -7.719 1.00 83.94 97 ILE A C 1
ATOM 767 O O . ILE A 1 97 ? 2.062 -6.037 -7.471 1.00 83.94 97 ILE A O 1
ATOM 771 N N . TRP A 1 98 ? 3.997 -6.932 -6.770 1.00 83.81 98 TRP A N 1
ATOM 772 C CA . TRP A 1 98 ? 3.797 -6.619 -5.357 1.00 83.81 98 TRP A CA 1
ATOM 773 C C . TRP A 1 98 ? 3.685 -5.116 -5.075 1.00 83.81 98 TRP A C 1
ATOM 775 O O . TRP A 1 98 ? 3.016 -4.716 -4.129 1.00 83.81 98 TRP A O 1
ATOM 785 N N . ILE A 1 99 ? 4.304 -4.258 -5.887 1.00 80.88 99 ILE A N 1
ATOM 786 C CA . ILE A 1 99 ? 4.126 -2.806 -5.778 1.00 80.88 99 ILE A CA 1
ATOM 787 C C . ILE A 1 99 ? 2.783 -2.381 -6.373 1.00 80.88 99 ILE A C 1
ATOM 789 O O . ILE A 1 99 ? 2.044 -1.616 -5.753 1.00 80.88 99 ILE A O 1
ATOM 793 N N . CYS A 1 100 ? 2.479 -2.838 -7.586 1.00 79.88 100 CYS A N 1
ATOM 794 C CA . CYS A 1 100 ? 1.366 -2.315 -8.373 1.00 79.88 100 CYS A CA 1
ATOM 795 C C . CYS A 1 100 ? 0.012 -2.884 -7.937 1.00 79.88 100 CYS A C 1
ATOM 797 O O . CYS A 1 100 ? -0.952 -2.132 -7.793 1.00 79.88 100 CYS A O 1
ATOM 799 N N . ALA A 1 101 ? -0.060 -4.194 -7.702 1.00 81.88 101 ALA A N 1
ATOM 800 C CA . ALA A 1 101 ? -1.307 -4.898 -7.429 1.00 81.88 101 ALA A CA 1
ATOM 801 C C . ALA A 1 101 ? -2.016 -4.432 -6.145 1.00 81.88 101 ALA A C 1
ATOM 803 O O . ALA A 1 101 ? -3.226 -4.218 -6.207 1.00 81.88 101 ALA A O 1
ATOM 804 N N . PRO A 1 102 ? -1.336 -4.225 -4.997 1.00 79.81 102 PRO A N 1
ATOM 805 C CA . PRO A 1 102 ? -2.021 -3.830 -3.771 1.00 79.81 102 PRO A CA 1
ATOM 806 C C . PRO A 1 102 ? -2.329 -2.332 -3.684 1.00 79.81 102 PRO A C 1
ATOM 808 O O . PRO A 1 102 ? -3.210 -1.969 -2.911 1.00 79.81 102 PRO A O 1
ATOM 811 N N . CYS A 1 103 ? -1.677 -1.455 -4.462 1.00 76.12 103 CYS A N 1
ATOM 812 C CA . CYS A 1 103 ? -1.873 -0.003 -4.335 1.00 76.12 103 CYS A CA 1
ATOM 813 C C . CYS A 1 103 ? -3.353 0.393 -4.448 1.00 76.12 103 CYS A C 1
ATOM 815 O O . CYS A 1 103 ? -3.930 0.922 -3.501 1.00 76.12 103 CYS A O 1
ATOM 817 N N . VAL A 1 104 ? -3.998 0.081 -5.574 1.00 79.00 104 VAL A N 1
ATOM 818 C CA . VAL A 1 104 ? -5.405 0.444 -5.813 1.00 79.00 104 VAL A CA 1
ATOM 819 C C . VAL A 1 104 ? -6.375 -0.192 -4.800 1.00 79.00 104 VAL A C 1
ATOM 821 O O . VAL A 1 104 ? -7.138 0.553 -4.178 1.00 79.00 104 VAL A O 1
ATOM 824 N N . PRO A 1 105 ? -6.379 -1.522 -4.570 1.00 83.25 105 PRO A N 1
ATOM 825 C CA . PRO A 1 105 ? -7.331 -2.135 -3.647 1.00 83.25 105 PRO A CA 1
ATOM 826 C C . PRO A 1 105 ? -7.106 -1.700 -2.195 1.00 83.25 105 PRO A C 1
ATOM 828 O O . PRO A 1 105 ? -8.084 -1.432 -1.497 1.00 83.25 105 PRO A O 1
ATOM 831 N N . CYS A 1 106 ? -5.859 -1.545 -1.735 1.00 84.44 106 CYS A N 1
ATOM 832 C CA . CYS A 1 106 ? -5.598 -1.045 -0.385 1.00 84.44 106 CYS A CA 1
ATOM 833 C C . CYS A 1 106 ? -6.148 0.372 -0.203 1.00 84.44 106 CYS A C 1
ATOM 835 O O . CYS A 1 106 ? -6.758 0.651 0.827 1.00 84.44 106 CYS A O 1
ATOM 837 N N . TYR A 1 107 ? -6.018 1.250 -1.202 1.00 80.62 107 TYR A N 1
ATOM 838 C CA . TYR A 1 107 ? -6.593 2.595 -1.134 1.00 80.62 107 TYR A CA 1
ATOM 839 C C . TYR A 1 107 ? -8.114 2.594 -1.071 1.00 80.62 107 TYR A C 1
ATOM 841 O O . TYR A 1 107 ? -8.688 3.320 -0.256 1.00 80.62 107 TYR A O 1
ATOM 849 N N . MET A 1 108 ? -8.767 1.750 -1.870 1.00 83.06 108 MET A N 1
ATOM 850 C CA . MET A 1 108 ? -10.221 1.594 -1.816 1.00 83.06 108 MET A CA 1
ATOM 851 C C . MET A 1 108 ? -10.675 1.134 -0.427 1.00 83.06 108 MET A C 1
ATOM 853 O O . MET A 1 108 ? -11.606 1.710 0.137 1.00 83.06 108 MET A O 1
ATOM 857 N N . VAL A 1 109 ? -9.975 0.161 0.165 1.00 86.88 109 VAL A N 1
ATOM 858 C CA . VAL A 1 109 ? -10.257 -0.333 1.521 1.00 86.88 109 VAL A CA 1
ATOM 859 C C . VAL A 1 109 ? -10.053 0.761 2.566 1.00 86.88 109 VAL A C 1
ATOM 861 O O . VAL A 1 109 ? -10.930 0.960 3.401 1.00 86.88 109 VAL A O 1
ATOM 864 N N . ILE A 1 110 ? -8.949 1.511 2.511 1.00 84.81 110 ILE A N 1
ATOM 865 C CA . ILE A 1 110 ? -8.666 2.605 3.456 1.00 84.81 110 ILE A CA 1
ATOM 866 C C . ILE A 1 110 ? -9.793 3.643 3.435 1.00 84.81 110 ILE A C 1
ATOM 868 O O . ILE A 1 110 ? -10.316 4.016 4.486 1.00 84.81 110 ILE A O 1
ATOM 872 N N . GLN A 1 111 ? -10.206 4.081 2.245 1.00 82.25 111 GLN A N 1
ATOM 873 C CA . GLN A 1 111 ? -11.278 5.066 2.089 1.00 82.25 111 GLN A CA 1
ATOM 874 C C . GLN A 1 111 ? -12.627 4.522 2.574 1.00 82.25 111 GLN A C 1
ATOM 876 O O . GLN A 1 111 ? -13.379 5.222 3.257 1.00 82.25 111 GLN A O 1
ATOM 881 N N . PHE A 1 112 ? -12.936 3.268 2.250 1.00 86.25 112 PHE A N 1
ATOM 882 C CA . PHE A 1 112 ? -14.179 2.620 2.651 1.00 86.25 112 PHE A CA 1
ATOM 883 C C . PHE A 1 112 ? -14.266 2.422 4.171 1.00 86.25 112 PHE A C 1
ATOM 885 O O . PHE A 1 112 ? -15.227 2.871 4.802 1.00 86.25 112 PHE A O 1
ATOM 892 N N . VAL A 1 113 ? -13.240 1.823 4.780 1.00 85.06 113 VAL A N 1
ATOM 893 C CA . VAL A 1 113 ? -13.177 1.575 6.227 1.00 85.06 113 VAL A CA 1
ATOM 894 C C . VAL A 1 113 ? -13.102 2.887 7.005 1.00 85.06 113 VAL A C 1
ATOM 896 O O . VAL A 1 113 ? -13.766 3.022 8.031 1.00 85.06 113 VAL A O 1
ATOM 899 N N . GLY A 1 114 ? -12.389 3.898 6.499 1.00 81.56 114 GLY A N 1
ATOM 900 C CA . GLY A 1 114 ? -12.367 5.234 7.096 1.00 81.56 114 GLY A CA 1
ATOM 901 C C . GLY A 1 114 ? -13.763 5.864 7.183 1.00 81.56 114 GLY A C 1
ATOM 902 O O . GLY A 1 114 ? -14.150 6.381 8.234 1.00 81.56 114 GLY A O 1
ATOM 903 N N . ARG A 1 115 ? -14.569 5.750 6.118 1.00 82.94 115 ARG A N 1
ATOM 904 C CA . ARG A 1 115 ? -15.970 6.212 6.116 1.00 82.94 115 ARG A CA 1
ATOM 905 C C . ARG A 1 115 ? -16.840 5.413 7.086 1.00 82.94 115 ARG A C 1
ATOM 907 O O . ARG A 1 115 ? -17.669 6.003 7.780 1.00 82.94 115 ARG A O 1
ATOM 914 N N . LEU A 1 116 ? -16.655 4.094 7.159 1.00 84.00 116 LEU A N 1
ATOM 915 C CA . LEU A 1 116 ? -17.376 3.235 8.104 1.00 84.00 116 LEU A CA 1
ATOM 916 C C . LEU A 1 116 ? -17.046 3.571 9.562 1.00 84.00 116 LEU A C 1
ATOM 918 O O . LEU A 1 116 ? -17.961 3.681 10.376 1.00 84.00 116 LEU A O 1
ATOM 922 N N . MET A 1 117 ? -15.770 3.794 9.886 1.00 81.25 117 MET A N 1
ATOM 923 C CA . MET A 1 117 ? -15.334 4.217 11.219 1.00 81.25 117 MET A CA 1
ATOM 924 C C . MET A 1 117 ? -15.969 5.546 11.622 1.00 81.25 117 MET A C 1
ATOM 926 O O . MET A 1 117 ? -16.505 5.650 12.723 1.00 81.25 117 MET A O 1
ATOM 930 N N . TYR A 1 118 ? -15.965 6.544 10.731 1.00 79.75 118 TYR A N 1
ATOM 931 C CA . TYR A 1 118 ? -16.587 7.841 11.004 1.00 79.75 118 TYR A CA 1
ATOM 932 C C . TYR A 1 118 ? -18.091 7.704 11.288 1.00 79.75 118 TYR A C 1
ATOM 934 O O . TYR A 1 118 ? -18.593 8.258 12.266 1.00 79.75 118 TYR A O 1
ATOM 942 N N . ARG A 1 119 ? -18.806 6.908 10.481 1.00 82.12 119 ARG A N 1
ATOM 943 C CA . ARG A 1 119 ? -20.240 6.638 10.687 1.00 82.12 119 ARG A CA 1
ATOM 944 C C . ARG A 1 119 ? -20.511 5.886 11.988 1.00 82.12 119 ARG A C 1
ATOM 946 O O . ARG A 1 119 ? -21.442 6.241 12.701 1.00 82.12 119 ARG A O 1
ATOM 953 N N . SER A 1 120 ? -19.707 4.872 12.303 1.00 79.69 120 SER A N 1
ATOM 954 C CA . SER A 1 120 ? -19.840 4.101 13.544 1.00 79.69 120 SER A CA 1
ATOM 955 C C . SER A 1 120 ? -19.594 4.975 14.774 1.00 79.69 120 SER A C 1
ATOM 957 O O . SER A 1 120 ? -20.356 4.904 15.735 1.00 79.69 120 SER A O 1
ATOM 959 N N . LEU A 1 121 ? -18.596 5.863 14.719 1.00 76.00 121 LEU A N 1
ATOM 960 C CA . LEU A 1 121 ? -18.327 6.809 15.798 1.00 76.00 121 LEU A CA 1
ATOM 961 C C . LEU A 1 121 ? -19.484 7.795 15.995 1.00 76.00 121 LEU A C 1
ATOM 963 O O . LEU A 1 121 ? -19.816 8.101 17.133 1.00 76.00 121 LEU A O 1
ATOM 967 N N . ALA A 1 122 ? -20.105 8.268 14.909 1.00 77.50 122 ALA A N 1
ATOM 968 C CA . ALA A 1 122 ? -21.263 9.161 14.968 1.00 77.50 122 ALA A CA 1
ATOM 969 C C . ALA A 1 122 ? -22.527 8.470 15.515 1.00 77.50 122 ALA A C 1
ATOM 971 O O . ALA A 1 122 ? -23.305 9.098 16.226 1.00 77.50 122 ALA A O 1
ATOM 972 N N . ALA A 1 123 ? -22.721 7.183 15.216 1.00 77.94 123 ALA A N 1
ATOM 973 C CA . ALA A 1 123 ? -23.866 6.406 15.693 1.00 77.94 123 ALA A CA 1
ATOM 974 C C . ALA A 1 123 ? -23.735 5.985 17.169 1.00 77.94 123 ALA A C 1
ATOM 976 O O . ALA A 1 123 ? -24.717 6.006 17.903 1.00 77.94 123 ALA A O 1
ATOM 977 N N . ASN A 1 124 ? -22.524 5.650 17.625 1.00 70.25 124 ASN A N 1
ATOM 978 C CA . ASN A 1 124 ? -22.261 5.167 18.987 1.00 70.25 124 ASN A CA 1
ATOM 979 C C . ASN A 1 124 ? -21.964 6.287 20.005 1.00 70.25 124 ASN A C 1
ATOM 981 O O . ASN A 1 124 ? -21.457 6.010 21.094 1.00 70.25 124 ASN A O 1
ATOM 985 N N . ILE A 1 125 ? -22.293 7.548 19.683 1.00 63.25 125 ILE A N 1
ATOM 986 C CA . ILE A 1 125 ? -22.060 8.717 20.555 1.00 63.25 125 ILE A CA 1
ATOM 987 C C . ILE A 1 125 ? -22.692 8.545 21.945 1.00 63.25 125 ILE A C 1
ATOM 989 O O . ILE A 1 125 ? -22.140 9.053 22.915 1.00 63.25 125 ILE A O 1
ATOM 993 N N . SER A 1 126 ? -23.811 7.826 22.062 1.00 58.19 126 SER A N 1
ATOM 994 C CA . SER A 1 126 ? -24.528 7.647 23.332 1.00 58.19 126 SER A CA 1
ATOM 995 C C . SER A 1 126 ? -23.947 6.565 24.251 1.00 58.19 126 SER A C 1
ATOM 997 O O . SER A 1 126 ? -24.236 6.580 25.443 1.00 58.19 126 SER A O 1
ATOM 999 N N . HIS A 1 127 ? -23.142 5.632 23.728 1.00 64.12 127 HIS A N 1
ATOM 1000 C CA . HIS A 1 127 ? -22.677 4.448 24.467 1.00 64.12 127 HIS A CA 1
ATOM 1001 C C . HIS A 1 127 ? -21.209 4.520 24.924 1.00 64.12 127 HIS A C 1
ATOM 1003 O O . HIS A 1 127 ? -20.774 3.681 25.714 1.00 64.12 127 HIS A O 1
ATOM 1009 N N . MET A 1 128 ? -20.428 5.495 24.447 1.00 69.50 128 MET A N 1
ATOM 1010 C CA . MET A 1 128 ? -19.022 5.673 24.831 1.00 69.50 128 MET A CA 1
ATOM 1011 C C . MET A 1 128 ? -18.845 6.790 25.864 1.00 69.50 128 MET A C 1
ATOM 1013 O O . MET A 1 128 ? -19.372 7.884 25.706 1.00 69.50 128 MET A O 1
ATOM 1017 N N . SER A 1 129 ? -18.011 6.537 26.879 1.00 76.69 129 SER A N 1
ATOM 1018 C CA . SER A 1 129 ? -17.513 7.577 27.790 1.00 76.69 129 SER A CA 1
ATOM 1019 C C . SER A 1 129 ? -16.788 8.689 27.019 1.00 76.69 129 SER A C 1
ATOM 1021 O O . SER A 1 129 ? -16.036 8.406 26.081 1.00 76.69 129 SER A O 1
ATOM 1023 N N . ASP A 1 130 ? -16.936 9.941 27.463 1.00 75.69 130 ASP A N 1
ATOM 1024 C CA . ASP A 1 130 ? -16.295 11.114 26.851 1.00 75.69 130 ASP A CA 1
ATOM 1025 C C . ASP A 1 130 ? -14.767 10.987 26.732 1.00 75.69 130 ASP A C 1
ATOM 1027 O O . ASP A 1 130 ? -14.184 11.431 25.741 1.00 75.69 130 ASP A O 1
ATOM 1031 N N . LYS A 1 131 ? -14.115 10.309 27.687 1.00 75.56 131 LYS A N 1
ATOM 1032 C CA . LYS A 1 131 ? -12.663 10.060 27.654 1.00 75.56 131 LYS A CA 1
ATOM 1033 C C . LYS A 1 131 ? -12.265 9.073 26.553 1.00 75.56 131 LYS A C 1
ATOM 1035 O O . LYS A 1 131 ? -11.279 9.281 25.855 1.00 75.56 131 LYS A O 1
ATOM 1040 N N . THR A 1 132 ? -13.028 7.999 26.377 1.00 73.19 132 THR A N 1
ATOM 1041 C CA . THR A 1 132 ? -12.790 7.015 25.307 1.00 73.19 132 THR A CA 1
ATOM 1042 C C . THR A 1 132 ? -13.083 7.633 23.938 1.00 73.19 132 THR A C 1
ATOM 1044 O O . THR A 1 132 ? -12.362 7.402 22.966 1.00 73.19 132 THR A O 1
ATOM 1047 N N . ARG A 1 133 ? -14.096 8.501 23.873 1.00 71.94 133 ARG A N 1
ATOM 1048 C CA . ARG A 1 133 ? -14.492 9.235 22.671 1.00 71.94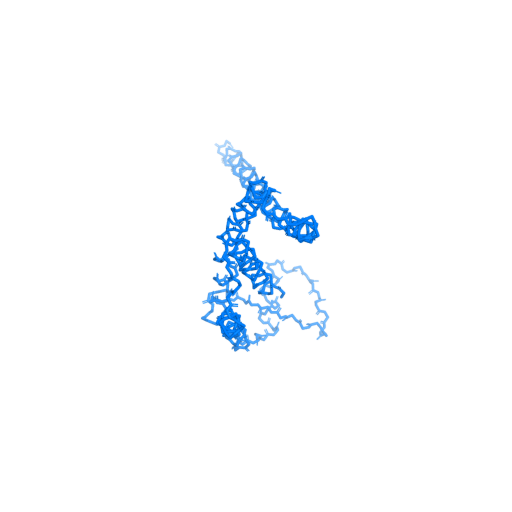 133 ARG A CA 1
ATOM 1049 C C . ARG A 1 133 ? -13.418 10.208 22.182 1.00 71.94 133 ARG A C 1
ATOM 1051 O O . ARG A 1 133 ? -13.162 10.241 20.978 1.00 71.94 133 ARG A O 1
ATOM 1058 N N . SER A 1 134 ? -12.796 10.992 23.065 1.00 77.69 134 SER A N 1
ATOM 1059 C CA . SER A 1 134 ? -11.745 11.940 22.660 1.00 77.69 134 SER A CA 1
ATOM 1060 C C . SER A 1 134 ? -10.530 11.218 22.073 1.00 77.69 134 SER A C 1
ATOM 1062 O O . SER A 1 134 ? -10.072 11.590 20.994 1.00 77.69 134 SER A O 1
ATOM 1064 N N . ILE A 1 135 ? -10.106 10.111 22.692 1.00 79.19 135 ILE A N 1
ATOM 1065 C CA . ILE A 1 135 ? -8.999 9.272 22.207 1.00 79.19 135 ILE A CA 1
ATOM 1066 C C . ILE A 1 135 ? -9.306 8.708 20.814 1.00 79.19 135 ILE A C 1
ATOM 1068 O O . ILE A 1 135 ? -8.486 8.826 19.902 1.00 79.19 135 ILE A O 1
ATOM 1072 N N . HIS A 1 136 ? -10.497 8.131 20.603 1.00 77.44 136 HIS A N 1
ATOM 1073 C CA . HIS A 1 136 ? -10.885 7.621 19.282 1.00 77.44 136 HIS A CA 1
ATOM 1074 C C . HIS A 1 136 ? -10.978 8.726 18.225 1.00 77.44 136 HIS A C 1
ATOM 1076 O O . HIS A 1 136 ? -10.632 8.490 17.066 1.00 77.44 136 HIS A O 1
ATOM 1082 N N . ARG A 1 137 ? -11.411 9.932 18.606 1.00 77.62 137 ARG A N 1
ATOM 1083 C CA . ARG A 1 137 ? -11.499 11.086 17.704 1.00 77.62 137 ARG A CA 1
ATOM 1084 C C . ARG A 1 137 ? -10.123 11.575 17.256 1.00 77.62 137 ARG A C 1
ATOM 1086 O O . ARG A 1 137 ? -9.943 11.799 16.063 1.00 77.62 137 ARG A O 1
ATOM 1093 N N . GLU A 1 138 ? -9.163 11.702 18.167 1.00 82.19 138 GLU A N 1
ATOM 1094 C CA . GLU A 1 138 ? -7.778 12.080 17.839 1.00 82.19 138 GLU A CA 1
ATOM 1095 C C . GLU A 1 138 ? -7.122 11.042 16.923 1.00 82.19 138 GLU A C 1
ATOM 1097 O O . GLU A 1 138 ? -6.547 11.371 15.884 1.00 82.19 138 GLU A O 1
ATOM 1102 N N . ILE A 1 139 ? -7.306 9.763 17.254 1.00 78.00 139 ILE A N 1
ATOM 1103 C CA . ILE A 1 139 ? -6.887 8.627 16.431 1.00 78.00 139 ILE A CA 1
ATOM 1104 C C . ILE A 1 139 ? -7.474 8.717 15.018 1.00 78.00 139 ILE A C 1
ATOM 1106 O O . ILE A 1 139 ? -6.751 8.508 14.041 1.00 78.00 139 ILE A O 1
ATOM 1110 N N . LEU A 1 140 ? -8.771 9.012 14.903 1.00 75.69 140 LEU A N 1
ATOM 1111 C CA . LEU A 1 140 ? -9.459 9.115 13.621 1.00 75.69 140 LEU A CA 1
ATOM 1112 C C . LEU A 1 140 ? -8.956 10.313 12.808 1.00 75.69 140 LEU A C 1
ATOM 1114 O O . LEU A 1 140 ? -8.771 10.181 11.603 1.00 75.69 140 LEU A O 1
ATOM 1118 N N . GLN A 1 141 ? -8.679 11.453 13.446 1.00 80.00 141 GLN A N 1
ATOM 1119 C CA . GLN A 1 141 ? -8.095 12.621 12.778 1.00 80.00 141 GLN A CA 1
ATOM 1120 C C . GLN A 1 141 ? -6.705 12.322 12.209 1.00 80.00 141 GLN A C 1
ATOM 1122 O O . GLN A 1 141 ? -6.444 12.643 11.049 1.00 80.00 141 GLN A O 1
ATOM 1127 N N . GLY A 1 142 ? -5.842 11.654 12.979 1.00 81.12 142 GLY A N 1
ATOM 1128 C CA . GLY A 1 142 ? -4.535 11.209 12.490 1.00 81.12 142 GLY A CA 1
ATOM 1129 C C . GLY A 1 142 ? -4.658 10.262 11.293 1.00 81.12 142 GLY A C 1
ATOM 1130 O O . GLY A 1 142 ? -3.940 10.407 10.306 1.00 81.12 142 GLY A O 1
ATOM 1131 N N . LEU A 1 143 ? -5.627 9.346 11.336 1.00 72.69 143 LEU A N 1
ATOM 1132 C CA . LEU A 1 143 ? -5.913 8.420 10.239 1.00 72.69 143 LEU A CA 1
ATOM 1133 C C . LEU A 1 143 ? -6.450 9.127 8.992 1.00 72.69 143 LEU A C 1
ATOM 1135 O O . LEU A 1 143 ? -6.018 8.809 7.891 1.00 72.69 143 LEU A O 1
ATOM 1139 N N . ILE A 1 144 ? -7.349 10.100 9.138 1.00 73.88 144 ILE A N 1
ATOM 1140 C CA . ILE A 1 144 ? -7.843 10.903 8.011 1.00 73.88 144 ILE A CA 1
ATOM 1141 C C . ILE A 1 144 ? -6.680 11.659 7.365 1.00 73.88 144 ILE A C 1
ATOM 1143 O O . ILE A 1 144 ? -6.550 11.639 6.146 1.00 73.88 144 ILE A O 1
ATOM 1147 N N . CYS A 1 145 ? -5.786 12.238 8.171 1.00 80.50 145 CYS A N 1
ATOM 1148 C CA . CYS A 1 145 ? -4.579 12.894 7.673 1.00 80.50 145 CYS A CA 1
ATOM 1149 C C . CYS A 1 145 ? -3.682 11.919 6.887 1.00 80.50 145 CYS A C 1
ATOM 1151 O O . CYS A 1 145 ? -3.259 12.218 5.771 1.00 80.50 145 CYS A O 1
ATOM 1153 N N . GLN A 1 146 ? -3.470 10.707 7.413 1.00 76.50 146 GLN A N 1
ATOM 1154 C CA . GLN A 1 146 ? -2.737 9.652 6.708 1.00 76.50 146 GLN A CA 1
ATOM 1155 C C . GLN A 1 146 ? -3.445 9.181 5.432 1.00 76.50 146 GLN A C 1
ATOM 1157 O O . GLN A 1 146 ? -2.770 8.891 4.454 1.00 76.50 146 GLN A O 1
ATOM 1162 N N . ALA A 1 147 ? -4.779 9.132 5.404 1.00 71.81 147 ALA A N 1
ATOM 1163 C CA . ALA A 1 147 ? -5.566 8.740 4.234 1.00 71.81 147 ALA A CA 1
ATOM 1164 C C . ALA A 1 147 ? -5.604 9.822 3.136 1.00 71.81 147 ALA A C 1
ATOM 1166 O O . ALA A 1 147 ? -5.844 9.499 1.969 1.00 71.81 147 ALA A O 1
ATOM 1167 N N . CYS A 1 148 ? -5.319 11.084 3.473 1.00 75.31 148 CYS A N 1
ATOM 1168 C CA . CYS A 1 148 ? -5.147 12.155 2.491 1.00 75.31 148 CYS A CA 1
ATOM 1169 C C . CYS A 1 148 ? -3.887 11.961 1.635 1.00 75.31 148 CYS A C 1
ATOM 1171 O O . CYS A 1 148 ? -3.917 12.276 0.448 1.00 75.31 148 CYS A O 1
ATOM 1173 N N . LEU A 1 149 ? -2.800 11.412 2.193 1.00 75.81 149 LEU A N 1
ATOM 1174 C CA . LEU A 1 149 ? -1.546 11.181 1.458 1.00 75.81 149 LEU A CA 1
ATOM 1175 C C . LEU A 1 149 ? -1.748 10.270 0.223 1.00 75.81 149 LEU A C 1
ATOM 1177 O O . LEU A 1 149 ? -1.395 10.685 -0.883 1.00 75.81 149 LEU A O 1
ATOM 1181 N N . PRO A 1 150 ? -2.397 9.094 0.346 1.00 69.00 150 PRO A N 1
ATOM 1182 C CA . PRO A 1 150 ? -2.853 8.298 -0.789 1.00 69.00 150 PRO A CA 1
ATOM 1183 C C . PRO A 1 150 ? -3.723 9.040 -1.798 1.00 69.00 150 PRO A C 1
ATOM 1185 O O . PRO A 1 150 ? -3.564 8.856 -3.004 1.00 69.00 150 PRO A O 1
ATOM 1188 N N . ALA A 1 151 ? -4.655 9.870 -1.321 1.00 72.00 151 ALA A N 1
ATOM 1189 C CA . ALA A 1 151 ? -5.561 10.605 -2.194 1.00 72.00 151 ALA A CA 1
ATOM 1190 C C . ALA A 1 151 ? -4.779 11.598 -3.067 1.00 72.00 151 ALA A C 1
ATOM 1192 O O . ALA A 1 151 ? -4.961 11.612 -4.285 1.00 72.00 151 ALA A O 1
ATOM 1193 N N . PHE A 1 152 ? -3.831 12.336 -2.481 1.00 79.50 152 PHE A N 1
ATOM 1194 C CA . PHE A 1 152 ? -2.923 13.210 -3.227 1.00 79.50 152 PHE A CA 1
ATOM 1195 C C . PHE A 1 152 ? -2.075 12.439 -4.243 1.00 79.50 152 PHE A C 1
ATOM 1197 O O . PHE A 1 152 ? -1.914 12.895 -5.375 1.00 79.50 152 PHE A O 1
ATOM 1204 N N . TYR A 1 153 ? -1.587 11.250 -3.883 1.00 75.19 153 TYR A N 1
ATOM 1205 C CA . TYR A 1 153 ? -0.817 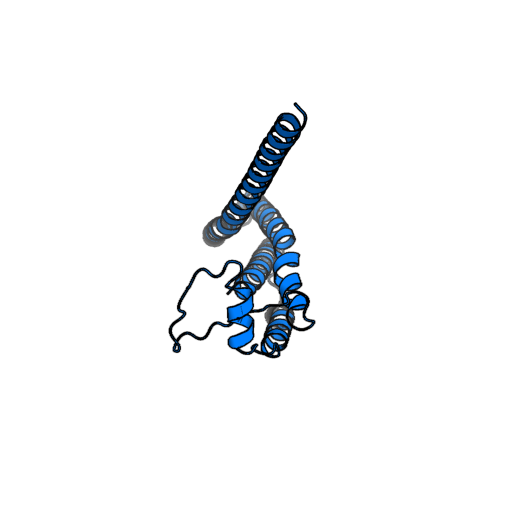10.408 -4.797 1.00 75.19 153 TYR A CA 1
ATOM 1206 C C . TYR A 1 153 ? -1.656 9.930 -5.994 1.00 75.19 153 TYR A C 1
ATOM 1208 O O . TYR A 1 153 ? -1.237 10.058 -7.145 1.00 75.19 153 TYR A O 1
ATOM 1216 N N . SER A 1 154 ? -2.884 9.461 -5.746 1.00 72.94 154 SER A N 1
ATOM 1217 C CA . SER A 1 154 ? -3.818 9.047 -6.802 1.00 72.94 154 SER A CA 1
ATOM 1218 C C . SER A 1 154 ? -4.218 10.204 -7.725 1.00 72.94 154 SER A C 1
ATOM 1220 O O . SER A 1 154 ? -4.313 10.031 -8.943 1.00 72.94 154 SER A O 1
ATOM 1222 N N . PHE A 1 155 ? -4.372 11.406 -7.164 1.00 81.56 155 PHE A N 1
ATOM 1223 C CA . PHE A 1 155 ? -4.633 12.621 -7.926 1.00 81.56 155 PHE A CA 1
ATOM 1224 C C . PHE A 1 155 ? -3.450 12.965 -8.840 1.00 81.56 155 PHE A C 1
ATOM 1226 O O . PHE A 1 155 ? -3.648 13.214 -10.028 1.00 81.56 155 PHE A O 1
ATOM 1233 N N . GLY A 1 156 ? -2.218 12.874 -8.329 1.00 81.56 156 GLY A N 1
ATOM 1234 C CA . GLY A 1 156 ? -1.000 13.064 -9.119 1.00 81.56 156 GLY A CA 1
ATOM 1235 C C . GLY A 1 156 ? -0.877 12.079 -10.286 1.00 81.56 156 GLY A C 1
ATOM 1236 O O . GLY A 1 156 ? -0.605 12.497 -11.411 1.00 81.56 156 GLY A O 1
ATOM 1237 N N . ILE A 1 157 ? -1.148 10.789 -10.054 1.00 80.56 157 ILE A N 1
ATOM 1238 C CA . ILE A 1 157 ? -1.158 9.769 -11.120 1.00 80.56 157 ILE A CA 1
ATOM 1239 C C . ILE A 1 157 ? -2.221 10.092 -12.173 1.00 80.56 157 ILE A C 1
ATOM 1241 O O . ILE A 1 157 ? -1.949 10.024 -13.369 1.00 80.56 157 ILE A O 1
ATOM 1245 N N . THR A 1 158 ? -3.422 10.481 -11.746 1.00 80.25 158 THR A N 1
ATOM 1246 C CA . THR A 1 158 ? -4.519 10.816 -12.663 1.00 80.25 158 THR A CA 1
ATOM 1247 C C . THR A 1 158 ? -4.148 12.004 -13.550 1.00 80.25 158 THR A C 1
ATOM 1249 O O . THR A 1 158 ? -4.310 11.936 -14.767 1.00 80.25 158 THR A O 1
ATOM 1252 N N . LEU A 1 159 ? -3.574 13.064 -12.971 1.00 86.12 159 LEU A N 1
ATOM 1253 C CA . LEU A 1 159 ? -3.074 14.214 -13.728 1.00 86.12 159 LEU A CA 1
ATOM 1254 C C . LEU A 1 159 ? -1.966 13.829 -14.711 1.00 86.12 159 LEU A C 1
ATOM 1256 O O . LEU A 1 159 ? -1.953 14.321 -15.840 1.00 86.12 159 LEU A O 1
ATOM 1260 N N . TYR A 1 160 ? -1.052 12.945 -14.307 1.00 80.69 160 TYR A N 1
ATOM 1261 C CA . TYR A 1 160 ? 0.003 12.443 -15.184 1.00 80.69 160 TYR A CA 1
ATOM 1262 C C . TYR A 1 160 ? -0.579 11.697 -16.389 1.00 80.69 160 TYR A C 1
ATOM 1264 O O . TYR A 1 160 ? -0.225 12.002 -17.526 1.00 80.69 160 TYR A O 1
ATOM 1272 N N . ILE A 1 161 ? -1.516 10.774 -16.157 1.00 82.62 161 ILE A N 1
ATOM 1273 C CA . ILE A 1 161 ? -2.179 10.011 -17.222 1.00 82.62 161 ILE A CA 1
ATOM 1274 C C . ILE A 1 161 ? -2.924 10.956 -18.167 1.00 82.62 161 ILE A C 1
ATOM 1276 O O . ILE A 1 161 ? -2.798 10.829 -19.383 1.00 82.62 161 ILE A O 1
ATOM 1280 N N . ILE A 1 162 ? -3.659 11.937 -17.636 1.00 86.62 162 ILE A N 1
ATOM 1281 C CA . ILE A 1 162 ? -4.351 12.946 -18.449 1.00 86.62 162 ILE A CA 1
ATOM 1282 C C . ILE A 1 162 ? -3.346 13.707 -19.322 1.00 86.62 162 ILE A C 1
ATOM 1284 O O . ILE A 1 162 ? -3.558 13.851 -20.524 1.00 86.62 162 ILE A O 1
ATOM 1288 N N . ARG A 1 163 ? -2.221 14.148 -18.748 1.00 84.81 163 ARG A N 1
ATOM 1289 C CA . ARG A 1 163 ? -1.160 14.843 -19.486 1.00 84.81 163 ARG A CA 1
ATOM 1290 C C . ARG A 1 163 ? -0.563 13.975 -20.595 1.00 84.81 163 ARG A C 1
ATOM 1292 O O . ARG A 1 163 ? -0.346 14.485 -21.691 1.00 84.81 163 ARG A O 1
ATOM 1299 N N . GLU A 1 164 ? -0.283 12.703 -20.325 1.00 80.94 164 GLU A N 1
ATOM 1300 C CA . GLU A 1 164 ? 0.264 11.760 -21.310 1.00 80.94 164 GLU A CA 1
ATOM 1301 C C . GLU A 1 164 ? -0.711 11.575 -22.483 1.00 80.94 164 GLU A C 1
ATOM 1303 O O . GLU A 1 164 ? -0.315 11.735 -23.635 1.00 80.94 164 GLU A O 1
ATOM 1308 N N . ASN A 1 165 ? -2.002 11.372 -22.198 1.00 79.44 165 ASN A N 1
ATOM 1309 C CA . ASN A 1 165 ? -3.046 11.247 -23.220 1.00 79.44 165 ASN A CA 1
ATOM 1310 C C . ASN A 1 165 ? -3.190 12.524 -24.067 1.00 79.44 165 ASN A C 1
ATOM 1312 O O . ASN A 1 165 ? -3.288 12.447 -25.291 1.00 79.44 165 ASN A O 1
ATOM 1316 N N . ILE A 1 166 ? -3.131 13.709 -23.446 1.00 80.75 166 ILE A N 1
ATOM 1317 C CA . ILE A 1 166 ? -3.140 14.996 -24.166 1.00 80.75 166 ILE A CA 1
ATOM 1318 C C . ILE A 1 166 ? -1.893 15.131 -25.054 1.00 80.75 166 ILE A C 1
ATOM 1320 O O . ILE A 1 166 ? -1.988 15.546 -26.210 1.00 80.75 166 ILE A O 1
ATOM 1324 N N . LYS A 1 167 ? -0.714 14.753 -24.545 1.00 77.19 167 LYS A N 1
ATOM 1325 C CA . LYS A 1 167 ? 0.548 14.796 -25.299 1.00 77.19 167 LYS A CA 1
ATOM 1326 C C . LYS A 1 167 ? 0.540 13.817 -26.473 1.00 77.19 167 LYS A C 1
ATOM 1328 O O . LYS A 1 167 ? 1.119 14.127 -27.511 1.00 77.19 167 LYS A O 1
ATOM 1333 N N . GLN A 1 168 ? -0.098 12.660 -26.322 1.00 71.44 168 GLN A N 1
ATOM 1334 C CA . GLN A 1 168 ? -0.247 11.658 -27.374 1.00 71.44 168 GLN A CA 1
ATOM 1335 C C . GLN A 1 168 ? -1.206 12.150 -28.468 1.00 71.44 168 GLN A C 1
ATOM 1337 O O . GLN A 1 168 ? -0.825 12.151 -29.638 1.00 71.44 168 GLN A O 1
ATOM 1342 N N . GLY A 1 169 ? -2.351 12.730 -28.091 1.00 69.69 169 GLY A N 1
ATOM 1343 C CA . GLY A 1 169 ? -3.275 13.376 -29.032 1.00 69.69 169 GLY A CA 1
ATOM 1344 C C . GLY A 1 169 ? -2.649 14.547 -29.802 1.00 69.69 169 GLY A C 1
ATOM 1345 O O . GLY A 1 169 ? -2.849 14.675 -31.007 1.00 69.69 169 GLY A O 1
ATOM 1346 N N . SER A 1 170 ? -1.808 15.358 -29.148 1.00 63.88 170 SER A N 1
ATOM 1347 C CA . SER A 1 170 ? -1.064 16.439 -29.815 1.00 63.88 170 SER A CA 1
ATOM 1348 C C . SER A 1 170 ? 0.055 15.934 -30.737 1.00 63.88 170 SER A C 1
ATOM 1350 O O . SER A 1 170 ? 0.464 16.653 -31.647 1.00 63.88 170 SER A O 1
ATOM 1352 N N . ARG A 1 171 ? 0.589 14.726 -30.509 1.00 59.78 171 ARG A N 1
ATOM 1353 C CA . ARG A 1 171 ? 1.611 14.118 -31.378 1.00 59.78 171 ARG A CA 1
ATOM 1354 C C . ARG A 1 171 ? 0.981 13.533 -32.643 1.00 59.78 171 ARG A C 1
ATOM 1356 O O . ARG A 1 171 ? 1.573 13.627 -33.715 1.00 59.78 171 ARG A O 1
ATOM 1363 N N . GLU A 1 172 ? -0.223 12.979 -32.530 1.00 61.50 172 GLU A N 1
ATOM 1364 C CA . GLU A 1 172 ? -0.979 12.431 -33.660 1.00 61.50 172 GLU A CA 1
ATOM 1365 C C . GLU A 1 172 ? -1.451 13.513 -34.639 1.00 61.50 172 GLU A C 1
ATOM 1367 O O . GLU A 1 172 ? -1.355 13.310 -35.850 1.00 61.50 172 GLU A O 1
ATOM 1372 N N . THR A 1 173 ? -1.876 14.685 -34.158 1.00 60.69 173 THR A N 1
ATOM 1373 C CA . THR A 1 173 ? -2.260 15.819 -35.021 1.00 60.69 173 THR A CA 1
ATOM 1374 C C . THR A 1 173 ? -1.083 16.366 -35.828 1.00 60.69 173 THR A C 1
ATOM 1376 O O . THR A 1 173 ? -1.205 16.514 -37.044 1.00 60.69 173 THR A O 1
ATOM 1379 N N . VAL A 1 174 ? 0.086 16.551 -35.204 1.00 60.62 174 VAL A N 1
ATOM 1380 C CA . VAL A 1 174 ? 1.317 16.993 -35.893 1.00 60.62 174 VAL A CA 1
ATOM 1381 C C . VAL A 1 174 ? 1.785 15.968 -36.936 1.00 60.62 174 VAL A C 1
ATOM 1383 O O . VAL A 1 174 ? 2.249 16.333 -38.018 1.00 60.62 174 VAL A O 1
ATOM 1386 N N . CYS A 1 175 ? 1.646 14.669 -36.651 1.00 57.91 175 CYS A N 1
ATOM 1387 C CA . CYS A 1 175 ? 1.990 13.613 -37.606 1.00 57.91 175 CYS A CA 1
ATOM 1388 C C . CYS A 1 175 ? 1.016 13.580 -38.802 1.00 57.91 175 CYS A C 1
ATOM 1390 O O . CYS A 1 175 ? 1.426 13.304 -39.931 1.00 57.91 175 CYS A O 1
ATOM 1392 N N . ARG A 1 176 ? -0.264 13.910 -38.577 1.00 56.34 176 ARG A N 1
ATOM 1393 C CA . ARG A 1 176 ? -1.299 13.985 -39.619 1.00 56.34 176 ARG A CA 1
ATOM 1394 C C . ARG A 1 176 ? -1.099 15.183 -40.551 1.00 56.34 176 ARG A C 1
ATOM 1396 O O . ARG A 1 176 ? -1.219 15.011 -41.761 1.00 56.34 176 ARG A O 1
ATOM 1403 N N . GLU A 1 177 ? -0.719 16.347 -40.020 1.00 57.88 177 GLU A N 1
ATOM 1404 C CA . GLU A 1 177 ? -0.373 17.531 -40.826 1.00 57.88 177 GLU A CA 1
ATOM 1405 C C . GLU A 1 177 ? 0.878 17.309 -41.683 1.00 57.88 177 GLU A C 1
ATOM 1407 O O . GLU A 1 177 ? 0.869 17.619 -42.873 1.00 57.88 177 GLU A O 1
ATOM 1412 N N . LYS A 1 178 ? 1.932 16.683 -41.138 1.00 54.66 178 LYS A N 1
ATOM 1413 C CA . LYS A 1 178 ? 3.125 16.335 -41.934 1.00 54.66 178 LYS A CA 1
ATOM 1414 C C . LYS A 1 178 ? 2.818 15.356 -43.069 1.00 54.66 178 LYS A C 1
ATOM 1416 O O . LYS A 1 178 ? 3.415 15.454 -44.136 1.00 54.66 178 LYS A O 1
ATOM 1421 N N . LYS A 1 179 ? 1.877 14.430 -42.864 1.00 54.75 179 LYS A N 1
ATOM 1422 C CA . LYS A 1 179 ? 1.454 13.478 -43.903 1.00 54.75 179 LYS A CA 1
ATOM 1423 C C . LYS A 1 179 ? 0.637 14.157 -45.009 1.00 54.75 179 LYS A C 1
ATOM 1425 O O . LYS A 1 179 ? 0.789 13.797 -46.170 1.00 54.75 179 LYS A O 1
ATOM 1430 N N . PHE A 1 180 ? -0.170 15.163 -44.665 1.00 55.06 180 PHE A N 1
ATOM 1431 C CA . PHE A 1 180 ? -0.903 15.979 -45.638 1.00 55.06 180 PHE A CA 1
ATOM 1432 C C . PHE A 1 180 ? 0.018 16.906 -46.446 1.00 55.06 180 PHE A C 1
ATOM 1434 O O . PHE A 1 180 ? -0.163 17.025 -47.652 1.00 55.06 180 PHE A O 1
ATOM 1441 N N . SER A 1 181 ? 1.040 17.489 -45.812 1.00 52.84 181 SER A N 1
ATOM 1442 C CA . SER A 1 181 ? 2.020 18.362 -46.479 1.00 52.84 181 SER A CA 1
ATOM 1443 C C . SER A 1 181 ? 2.913 17.621 -47.489 1.00 52.84 181 SER A C 1
ATOM 1445 O O . SER A 1 181 ? 3.295 18.188 -48.498 1.00 52.84 181 SER A O 1
ATOM 1447 N N . ASN A 1 182 ? 3.203 16.332 -47.267 1.00 51.88 182 ASN A N 1
ATOM 1448 C CA . ASN A 1 182 ? 3.994 15.508 -48.198 1.00 51.88 182 ASN A CA 1
ATOM 1449 C C . ASN A 1 182 ? 3.178 14.881 -49.351 1.00 51.88 182 ASN A C 1
ATOM 1451 O O . ASN A 1 182 ? 3.729 14.094 -50.117 1.00 51.88 182 ASN A O 1
ATOM 1455 N N . THR A 1 183 ? 1.872 15.162 -49.447 1.00 52.53 183 THR A N 1
ATOM 1456 C CA . THR A 1 183 ? 0.989 14.610 -50.498 1.00 52.53 183 THR A CA 1
ATOM 1457 C C . THR A 1 183 ? 0.524 15.685 -51.500 1.00 52.53 183 THR A C 1
ATOM 1459 O O . THR A 1 183 ? -0.262 15.378 -52.393 1.00 52.53 183 THR A O 1
ATOM 1462 N N . PHE A 1 184 ? 1.017 16.923 -51.379 1.00 44.88 184 PHE A N 1
ATOM 1463 C CA . PHE A 1 184 ? 0.804 18.021 -52.330 1.00 44.88 184 PHE A CA 1
ATOM 1464 C C . PHE A 1 184 ? 2.124 18.491 -52.936 1.00 44.88 184 PHE A C 1
ATOM 1466 O O . PHE A 1 184 ? 3.143 18.464 -52.210 1.00 44.88 184 PHE A O 1
#

InterPro domains:
  IPR019421 7TM GPCR, serpentine receptor class d (Srd) [PF10317] (2-163)
  IPR050920 Nematode receptor-like class delta [PTHR22945] (1-162)

pLDDT: mean 74.75, std 11.14, range [44.88, 91.69]

Secondary structure (DSSP, 8-state):
-HHHHHHHHHHHHHHHHHHHHHHHSPPPPHHHHHHHHHHHHHHHHHHHHHHHTS----HHHHHHHH-SS-------TT------S-TTSTTTHHHHHHHHHHHHHHHHHHHHHHHHHHHHHHHGGGTS-HHHHHHHHHHHHHHHHHHHHHHHHHHHHHHHHHHHHHHHHHHHHHHHHHHHHTT-